Protein AF-A0A3C1KWK5-F1 (afdb_monomer)

Structure (mmCIF, N/CA/C/O backbone):
data_AF-A0A3C1KWK5-F1
#
_entry.id   AF-A0A3C1KWK5-F1
#
loop_
_atom_site.group_PDB
_atom_site.id
_atom_site.type_symbol
_atom_site.label_atom_id
_atom_site.label_alt_id
_atom_site.label_comp_id
_atom_site.label_asym_id
_atom_site.label_entity_id
_atom_site.label_seq_id
_atom_site.pdbx_PDB_ins_code
_atom_site.Cartn_x
_atom_site.Cartn_y
_atom_site.Cartn_z
_atom_site.occupancy
_atom_site.B_iso_or_equiv
_atom_site.auth_seq_id
_atom_site.auth_comp_id
_atom_site.auth_asym_id
_atom_site.auth_atom_id
_atom_site.pdbx_PDB_model_num
ATOM 1 N N . MET A 1 1 ? 13.573 -6.646 -19.465 1.00 57.28 1 MET A N 1
ATOM 2 C CA . MET A 1 1 ? 13.273 -6.480 -18.020 1.00 57.28 1 MET A CA 1
ATOM 3 C C . MET A 1 1 ? 13.891 -7.539 -17.096 1.00 57.28 1 MET A C 1
ATOM 5 O O . MET A 1 1 ? 14.341 -7.166 -16.025 1.00 57.28 1 MET A O 1
ATOM 9 N N . LEU A 1 2 ? 14.008 -8.823 -17.479 1.00 58.41 2 LEU A N 1
ATOM 10 C CA . LEU A 1 2 ? 14.491 -9.928 -16.609 1.00 58.41 2 LEU A CA 1
ATOM 11 C C . LEU A 1 2 ? 15.909 -9.792 -15.993 1.00 58.41 2 LEU A C 1
ATOM 13 O O . LEU A 1 2 ? 16.313 -10.629 -15.191 1.00 58.41 2 LEU A O 1
ATOM 17 N N . ARG A 1 3 ? 16.693 -8.782 -16.386 1.00 61.28 3 ARG A N 1
ATOM 18 C CA . ARG A 1 3 ? 18.054 -8.515 -15.880 1.00 61.28 3 ARG A CA 1
ATOM 19 C C . ARG A 1 3 ? 18.220 -7.099 -15.318 1.00 61.28 3 ARG A C 1
ATOM 21 O O . ARG A 1 3 ? 19.353 -6.644 -15.178 1.00 61.28 3 ARG A O 1
ATOM 28 N N . ALA A 1 4 ? 17.112 -6.401 -15.065 1.00 61.25 4 ALA A N 1
ATOM 29 C CA . ALA A 1 4 ? 17.145 -5.031 -14.575 1.00 61.25 4 ALA A CA 1
ATOM 30 C C . ALA A 1 4 ? 17.546 -4.961 -13.100 1.00 61.25 4 ALA A C 1
ATOM 32 O O . ALA A 1 4 ? 17.116 -5.797 -12.307 1.00 61.25 4 ALA A O 1
ATOM 33 N N . THR A 1 5 ? 18.373 -3.977 -12.753 1.00 66.50 5 THR A N 1
ATOM 34 C CA . THR A 1 5 ? 18.802 -3.678 -11.377 1.00 66.50 5 THR A CA 1
ATOM 35 C C . THR A 1 5 ? 18.067 -2.479 -10.789 1.00 66.50 5 THR A C 1
ATOM 37 O O . THR A 1 5 ? 17.833 -2.447 -9.590 1.00 66.50 5 THR A O 1
ATOM 40 N N . SER A 1 6 ? 17.655 -1.534 -11.627 1.00 77.44 6 SER A N 1
ATOM 41 C CA . SER A 1 6 ? 16.772 -0.423 -11.270 1.00 77.44 6 SER A CA 1
ATOM 42 C C . SER A 1 6 ? 15.984 -0.018 -12.511 1.00 77.44 6 SER A C 1
ATOM 44 O O . SER A 1 6 ? 16.454 -0.214 -13.644 1.00 77.44 6 SER A O 1
ATOM 46 N N . VAL A 1 7 ? 14.771 0.486 -12.301 1.00 87.12 7 VAL A N 1
ATOM 47 C CA . VAL A 1 7 ? 13.919 1.021 -13.360 1.00 87.12 7 VAL A CA 1
ATOM 48 C C . VAL A 1 7 ? 13.399 2.383 -12.961 1.00 87.12 7 VAL A C 1
ATOM 50 O O . VAL A 1 7 ? 12.894 2.568 -11.862 1.00 87.12 7 VAL A O 1
ATOM 53 N N . GLN A 1 8 ? 13.484 3.312 -13.898 1.00 90.44 8 GLN A N 1
ATOM 54 C CA . GLN A 1 8 ? 12.858 4.616 -13.823 1.00 90.44 8 GLN A CA 1
ATOM 55 C C . GLN A 1 8 ? 11.788 4.683 -14.903 1.00 90.44 8 GLN A C 1
ATOM 57 O O . GLN A 1 8 ? 12.012 4.245 -16.031 1.00 90.44 8 GLN A O 1
ATOM 62 N N . VAL A 1 9 ? 10.617 5.189 -14.545 1.00 90.88 9 VAL A N 1
ATOM 63 C CA . VAL A 1 9 ? 9.501 5.381 -15.463 1.00 90.88 9 VAL A CA 1
ATOM 64 C C . VAL A 1 9 ? 9.064 6.830 -15.363 1.00 90.88 9 VAL A C 1
ATOM 66 O O . VAL A 1 9 ? 8.645 7.279 -14.297 1.00 90.88 9 VAL A O 1
ATOM 69 N N . ARG A 1 10 ? 9.166 7.546 -16.477 1.00 91.12 10 ARG A N 1
ATOM 70 C CA . ARG A 1 10 ? 8.631 8.890 -16.657 1.00 91.12 10 ARG A CA 1
ATOM 71 C C . ARG A 1 10 ? 7.271 8.790 -17.331 1.00 91.12 10 ARG A C 1
ATOM 73 O O . ARG A 1 10 ? 7.109 8.021 -18.279 1.00 91.12 10 ARG A O 1
ATOM 80 N N . PHE A 1 11 ? 6.296 9.542 -16.843 1.00 89.06 11 PHE A N 1
ATOM 81 C CA . PHE A 1 11 ? 4.962 9.620 -17.436 1.00 89.06 11 PHE A CA 1
ATOM 82 C C . PHE A 1 11 ? 4.317 10.976 -17.144 1.00 89.06 11 PHE A C 1
ATOM 84 O O . PHE A 1 11 ? 4.726 11.703 -16.235 1.00 89.06 11 PHE A O 1
ATOM 91 N N . ASP A 1 12 ? 3.306 11.313 -17.935 1.00 83.19 12 ASP A N 1
ATOM 92 C CA . ASP A 1 12 ? 2.558 12.564 -17.834 1.00 83.19 12 ASP A CA 1
ATOM 93 C C . ASP A 1 12 ? 1.158 12.325 -17.238 1.00 83.19 12 ASP A C 1
ATOM 95 O O . ASP A 1 12 ? 0.536 11.298 -17.502 1.00 83.19 12 ASP A O 1
ATOM 99 N N . SER A 1 13 ? 0.702 13.277 -16.415 1.00 67.44 13 SER A N 1
ATOM 100 C CA . SER A 1 13 ? -0.695 13.526 -16.028 1.00 67.44 13 SER A CA 1
ATOM 101 C C . SER A 1 13 ? -1.596 12.288 -15.919 1.00 67.44 13 SER A C 1
ATOM 103 O O . SER A 1 13 ? -2.605 12.181 -16.623 1.00 67.44 13 SER A O 1
ATOM 105 N N . PRO A 1 14 ? -1.274 11.332 -15.033 1.00 74.81 14 PRO A N 1
ATOM 106 C CA . PRO A 1 14 ? -2.082 10.135 -14.904 1.00 74.81 14 PRO A CA 1
ATOM 107 C C . PRO A 1 14 ? -3.424 10.431 -14.250 1.00 74.81 14 PRO A C 1
ATOM 109 O O . PRO A 1 14 ? -3.514 11.230 -13.314 1.00 74.81 14 PRO A O 1
ATOM 112 N N . SER A 1 15 ? -4.463 9.711 -14.676 1.00 83.62 15 SER A N 1
ATOM 113 C CA . SER A 1 15 ? -5.692 9.666 -13.892 1.00 83.62 15 SER A CA 1
ATOM 114 C C . SER A 1 15 ? -5.393 9.078 -12.501 1.00 83.62 15 SER A C 1
ATOM 116 O O . SER A 1 15 ? -4.531 8.195 -12.375 1.00 83.62 15 SER A O 1
ATOM 118 N N . PRO A 1 16 ? -6.104 9.511 -11.442 1.00 83.81 16 PRO A N 1
ATOM 119 C CA . PRO A 1 16 ? -5.941 8.936 -10.106 1.00 83.81 16 PRO A CA 1
ATOM 120 C C . PRO A 1 16 ? -6.098 7.409 -10.090 1.00 83.81 16 PRO A C 1
ATOM 122 O O . PRO A 1 16 ? -5.394 6.715 -9.356 1.00 83.81 16 PRO A O 1
ATOM 125 N N . ASP A 1 17 ? -6.970 6.875 -10.947 1.00 85.69 17 ASP A N 1
ATOM 126 C CA . ASP A 1 17 ? -7.217 5.440 -11.064 1.00 85.69 17 ASP A CA 1
ATOM 127 C C . ASP A 1 17 ? -6.048 4.679 -11.693 1.00 85.69 17 ASP A C 1
ATOM 129 O O . ASP A 1 17 ? -5.680 3.611 -11.196 1.00 85.69 17 ASP A O 1
ATOM 133 N N . ALA A 1 18 ? -5.417 5.242 -12.728 1.00 88.88 18 ALA A N 1
ATOM 134 C CA . ALA A 1 18 ? -4.227 4.658 -13.338 1.00 88.88 18 ALA A CA 1
ATOM 135 C C . ALA A 1 18 ? -3.041 4.671 -12.360 1.00 88.88 18 ALA A C 1
ATOM 137 O O . ALA A 1 18 ? -2.396 3.638 -12.162 1.00 88.88 18 ALA A O 1
ATOM 138 N N . MET A 1 19 ? -2.816 5.794 -11.665 1.00 89.25 19 MET A N 1
ATOM 139 C CA . MET A 1 19 ? -1.782 5.892 -10.627 1.00 89.25 19 MET A CA 1
ATOM 140 C C . MET A 1 19 ? -2.018 4.862 -9.516 1.00 89.25 19 MET A C 1
ATOM 142 O O . MET A 1 19 ? -1.105 4.132 -9.127 1.00 89.25 19 MET A O 1
ATOM 146 N N . ARG A 1 20 ? -3.258 4.734 -9.033 1.00 88.69 20 ARG A N 1
ATOM 147 C CA . ARG A 1 20 ? -3.603 3.743 -8.010 1.00 88.69 20 ARG A CA 1
ATOM 148 C C . ARG A 1 20 ? -3.353 2.320 -8.492 1.00 88.69 20 ARG A C 1
ATOM 150 O O . ARG A 1 20 ? -2.782 1.526 -7.748 1.00 88.69 20 ARG A O 1
ATOM 157 N N . ALA A 1 21 ? -3.753 1.989 -9.718 1.00 89.12 21 ALA A N 1
ATOM 158 C CA . ALA A 1 21 ? -3.516 0.669 -10.296 1.00 89.12 21 ALA A CA 1
ATOM 159 C C . ALA A 1 21 ? -2.015 0.359 -10.408 1.00 89.12 21 ALA A C 1
ATOM 161 O O . ALA A 1 21 ? -1.594 -0.742 -10.049 1.00 89.12 21 ALA A O 1
ATOM 162 N N . LEU A 1 22 ? -1.201 1.335 -10.822 1.00 91.69 22 LEU A N 1
ATOM 163 C CA . LEU A 1 22 ? 0.255 1.220 -10.881 1.00 91.69 22 LEU A CA 1
ATOM 164 C C . LEU A 1 22 ? 0.865 0.969 -9.501 1.00 91.69 22 LEU A C 1
ATOM 166 O O . LEU A 1 22 ? 1.605 0.002 -9.320 1.00 91.69 22 LEU A O 1
ATOM 170 N N . LEU A 1 23 ? 0.518 1.781 -8.504 1.00 90.38 23 LEU A N 1
ATOM 171 C CA . LEU A 1 23 ? 1.077 1.637 -7.161 1.00 90.38 23 LEU A CA 1
ATOM 172 C C . LEU A 1 23 ? 0.597 0.361 -6.458 1.00 90.38 23 LEU A C 1
ATOM 174 O O . LEU A 1 23 ? 1.401 -0.309 -5.807 1.00 90.38 23 LEU A O 1
ATOM 178 N N . ARG A 1 24 ? -0.669 -0.042 -6.650 1.00 88.75 24 ARG A N 1
ATOM 179 C CA . ARG A 1 24 ? -1.178 -1.352 -6.205 1.00 88.75 24 ARG A CA 1
ATOM 180 C C . ARG A 1 24 ? -0.424 -2.495 -6.884 1.00 88.75 24 ARG A C 1
ATOM 182 O O . ARG A 1 24 ? -0.041 -3.446 -6.204 1.00 88.75 24 ARG A O 1
ATOM 189 N N . ALA A 1 25 ? -0.150 -2.400 -8.187 1.00 89.50 25 ALA A N 1
ATOM 190 C CA . ALA A 1 25 ? 0.644 -3.396 -8.900 1.00 89.50 25 ALA A CA 1
ATOM 191 C C . ALA A 1 25 ? 2.067 -3.489 -8.326 1.00 89.50 25 ALA A C 1
ATOM 193 O O . ALA A 1 25 ? 2.523 -4.588 -8.012 1.00 89.50 25 ALA A O 1
ATOM 194 N N . CYS A 1 26 ? 2.744 -2.360 -8.099 1.00 88.88 26 CYS A N 1
ATOM 195 C CA . CYS A 1 26 ? 4.072 -2.342 -7.483 1.00 88.88 26 CYS A CA 1
ATOM 196 C C . CYS A 1 26 ? 4.068 -2.958 -6.073 1.00 88.88 26 CYS A C 1
ATOM 198 O O . CYS A 1 26 ? 4.904 -3.811 -5.762 1.00 88.88 26 CYS A O 1
ATOM 200 N N . LYS A 1 27 ? 3.086 -2.579 -5.244 1.00 86.19 27 LYS A N 1
ATOM 201 C CA . LYS A 1 27 ? 2.850 -3.123 -3.898 1.00 86.19 27 LYS A CA 1
ATOM 202 C C . LYS A 1 27 ? 2.635 -4.635 -3.914 1.00 86.19 27 LYS A C 1
ATOM 204 O O . LYS A 1 27 ? 3.343 -5.362 -3.221 1.00 86.19 27 LYS A O 1
ATOM 209 N N . PHE A 1 28 ? 1.711 -5.127 -4.735 1.00 85.00 28 PHE A N 1
ATOM 210 C CA . PHE A 1 28 ? 1.387 -6.553 -4.823 1.00 85.00 28 PHE A CA 1
ATOM 211 C C . PHE A 1 28 ? 2.590 -7.397 -5.256 1.00 85.00 28 PHE A C 1
ATOM 213 O O . PHE A 1 28 ? 2.776 -8.533 -4.819 1.00 85.00 28 PHE A O 1
ATOM 220 N N . ARG A 1 29 ? 3.444 -6.816 -6.100 1.00 84.19 29 ARG A N 1
ATOM 221 C CA . ARG A 1 29 ? 4.677 -7.428 -6.602 1.00 84.19 29 ARG A CA 1
ATOM 222 C C . ARG A 1 29 ? 5.873 -7.242 -5.661 1.00 84.19 29 ARG A C 1
ATOM 224 O O . ARG A 1 29 ? 6.954 -7.748 -5.960 1.00 84.19 29 ARG A O 1
ATOM 231 N N . ARG A 1 30 ? 5.669 -6.604 -4.499 1.00 80.31 30 ARG A N 1
ATOM 232 C CA . ARG A 1 30 ? 6.658 -6.421 -3.418 1.00 80.31 30 ARG A CA 1
ATOM 233 C C . ARG A 1 30 ? 7.890 -5.643 -3.887 1.00 80.31 30 ARG A C 1
ATOM 235 O O . ARG A 1 30 ? 9.012 -5.919 -3.459 1.00 80.31 30 ARG A O 1
ATOM 242 N N . LEU A 1 31 ? 7.679 -4.708 -4.805 1.00 82.31 31 LEU A N 1
ATOM 243 C CA . LEU A 1 31 ? 8.728 -3.838 -5.317 1.00 82.31 31 LEU A CA 1
ATOM 244 C C . LEU A 1 31 ? 8.913 -2.664 -4.352 1.00 82.31 31 LEU A C 1
ATOM 246 O O . LEU A 1 31 ? 7.942 -2.204 -3.750 1.00 82.31 31 LEU A O 1
ATOM 250 N N . LEU A 1 32 ? 10.148 -2.188 -4.190 1.00 80.94 32 LEU A N 1
ATOM 251 C CA . LEU A 1 32 ? 10.377 -0.898 -3.547 1.00 80.94 32 LEU A CA 1
ATOM 252 C C . LEU A 1 32 ? 10.195 0.168 -4.612 1.00 80.94 32 LEU A C 1
ATOM 254 O O . LEU A 1 32 ? 10.650 0.000 -5.740 1.00 80.94 32 LEU A O 1
ATOM 258 N N . TRP A 1 33 ? 9.500 1.240 -4.274 1.00 86.44 33 TRP A N 1
ATOM 259 C CA . TRP A 1 33 ? 9.232 2.282 -5.242 1.00 86.44 33 TRP A CA 1
ATOM 260 C C . TRP A 1 33 ? 9.089 3.640 -4.580 1.00 86.44 33 TRP A C 1
ATOM 262 O O . TRP A 1 33 ? 8.694 3.744 -3.417 1.00 86.44 33 TRP A O 1
ATOM 272 N N . THR A 1 34 ? 9.402 4.673 -5.347 1.00 86.69 34 THR A N 1
ATOM 273 C CA . THR A 1 34 ? 9.148 6.070 -5.010 1.00 86.69 34 THR A CA 1
ATOM 274 C C . THR A 1 34 ? 8.499 6.744 -6.205 1.00 86.69 34 THR A C 1
ATOM 276 O O . THR A 1 34 ? 8.831 6.445 -7.350 1.00 86.69 34 THR A O 1
ATOM 279 N N . VAL A 1 35 ? 7.549 7.635 -5.940 1.00 89.19 35 VAL A N 1
ATOM 280 C CA . VAL A 1 35 ? 6.931 8.478 -6.964 1.00 89.19 35 VAL A CA 1
ATOM 281 C C . VAL A 1 35 ? 7.071 9.918 -6.528 1.00 89.19 35 VAL A C 1
ATOM 283 O O . VAL A 1 35 ? 6.743 10.256 -5.392 1.00 89.19 35 VAL A O 1
ATOM 286 N N . GLN A 1 36 ? 7.558 10.751 -7.433 1.00 86.62 36 GLN A N 1
ATOM 287 C CA . GLN A 1 36 ? 7.754 12.172 -7.197 1.00 86.62 36 GLN A CA 1
ATOM 288 C C . GLN A 1 36 ? 7.324 12.975 -8.416 1.00 86.62 36 GLN A C 1
ATOM 290 O O . GLN A 1 36 ? 7.425 12.502 -9.553 1.00 86.62 36 GLN A O 1
ATOM 295 N N . ARG A 1 37 ? 6.856 14.198 -8.162 1.00 84.88 37 ARG A N 1
ATOM 296 C CA . ARG A 1 37 ? 6.688 15.191 -9.218 1.00 84.88 37 ARG A CA 1
ATOM 297 C C . ARG A 1 37 ? 8.059 15.697 -9.635 1.00 84.88 37 ARG A C 1
ATOM 299 O O . ARG A 1 37 ? 8.889 15.997 -8.781 1.00 84.88 37 ARG A O 1
ATOM 306 N N . VAL A 1 38 ? 8.277 15.798 -10.935 1.00 83.62 38 VAL A N 1
ATOM 307 C CA . VAL A 1 38 ? 9.491 16.368 -11.522 1.00 83.62 38 VAL A CA 1
ATOM 308 C C . VAL A 1 38 ? 9.103 17.531 -12.425 1.00 83.62 38 VAL A C 1
ATOM 310 O O . VAL A 1 38 ? 8.014 17.545 -13.002 1.00 83.62 38 VAL A O 1
ATOM 313 N N . GLN A 1 39 ? 9.965 18.544 -12.505 1.00 72.75 39 GLN A N 1
ATOM 314 C CA . GLN A 1 39 ? 9.814 19.574 -13.527 1.00 72.75 39 GLN A CA 1
ATOM 315 C C . GLN A 1 39 ? 10.116 18.931 -14.879 1.00 72.75 39 GLN A C 1
ATOM 317 O O . GLN A 1 39 ? 11.098 18.200 -14.995 1.00 72.75 39 GLN A O 1
ATOM 322 N N . ALA A 1 40 ? 9.250 19.168 -15.865 1.00 64.25 40 ALA A N 1
ATOM 323 C CA . ALA A 1 40 ? 9.505 18.716 -17.224 1.00 64.25 40 ALA A CA 1
ATOM 324 C C . ALA A 1 40 ? 10.748 19.455 -17.730 1.00 64.25 40 ALA A C 1
ATOM 326 O O . ALA A 1 40 ? 10.746 20.688 -17.779 1.00 64.25 40 ALA A O 1
ATOM 327 N N . ASP A 1 41 ? 11.808 18.714 -18.043 1.00 61.84 41 ASP A N 1
ATOM 328 C CA . ASP A 1 41 ? 13.003 19.298 -18.642 1.00 61.84 41 ASP A CA 1
ATOM 329 C C . ASP A 1 41 ? 12.732 19.590 -20.124 1.00 61.84 41 ASP A C 1
ATOM 331 O O . ASP A 1 41 ? 11.938 18.890 -20.760 1.00 61.84 41 ASP A O 1
ATOM 335 N N . SER A 1 42 ? 13.379 20.602 -20.707 1.00 52.31 42 SER A N 1
ATOM 336 C CA . SER A 1 42 ? 13.127 20.973 -22.113 1.00 52.31 42 SER A CA 1
ATOM 337 C C . SER A 1 42 ? 13.511 19.876 -23.118 1.00 52.31 42 SER A C 1
ATOM 339 O O . SER A 1 42 ? 13.011 19.889 -24.241 1.00 52.31 42 SER A O 1
ATOM 341 N N . ASP A 1 43 ? 14.358 18.928 -22.702 1.00 56.12 43 ASP A N 1
ATOM 342 C CA . ASP A 1 43 ? 14.806 17.763 -23.479 1.00 56.12 43 ASP A CA 1
ATOM 343 C C . ASP A 1 43 ? 13.990 16.477 -23.209 1.00 56.12 43 ASP A C 1
ATOM 345 O O . ASP A 1 43 ? 14.222 15.455 -23.860 1.00 56.12 43 ASP A O 1
ATOM 349 N N . ASP A 1 44 ? 13.026 16.485 -22.277 1.00 57.03 44 ASP A N 1
ATOM 350 C CA . ASP A 1 44 ? 12.204 15.301 -21.996 1.00 57.03 44 ASP A CA 1
ATOM 351 C C . ASP A 1 44 ? 11.167 15.099 -23.119 1.00 57.03 44 ASP A C 1
ATOM 353 O O . ASP A 1 44 ? 10.159 15.805 -23.200 1.00 57.03 44 ASP A O 1
ATOM 357 N N . ALA A 1 45 ? 11.359 14.068 -23.951 1.00 54.59 45 ALA A N 1
ATOM 358 C CA . ALA A 1 45 ? 10.521 13.752 -25.120 1.00 54.59 45 ALA A CA 1
ATOM 359 C C . ALA A 1 45 ? 9.016 13.570 -24.812 1.00 54.59 45 ALA A C 1
ATOM 361 O O . ALA A 1 45 ? 8.171 13.635 -25.710 1.00 54.59 45 ALA A O 1
ATOM 362 N N . VAL A 1 46 ? 8.669 13.336 -23.542 1.00 58.72 46 VAL A N 1
ATOM 363 C CA . VAL A 1 46 ? 7.298 13.080 -23.074 1.00 58.72 46 VAL A CA 1
ATOM 364 C C . VAL A 1 46 ? 6.687 14.276 -22.324 1.00 58.72 46 VAL A C 1
ATOM 366 O O . VAL A 1 46 ? 5.492 14.245 -22.052 1.00 58.72 46 VAL A O 1
ATOM 369 N N . GLY A 1 47 ? 7.453 15.330 -21.999 1.00 61.19 47 GLY A N 1
ATOM 370 C CA . GLY A 1 47 ? 6.976 16.423 -21.133 1.00 61.19 47 GLY A CA 1
ATOM 371 C C . GLY A 1 47 ? 6.576 15.929 -19.735 1.00 61.19 47 GLY A C 1
ATOM 372 O O . GLY A 1 47 ? 5.567 16.350 -19.178 1.00 61.19 47 GLY A O 1
ATOM 373 N N . ALA A 1 48 ? 7.311 14.950 -19.201 1.00 62.09 48 ALA A N 1
ATOM 374 C CA . ALA A 1 48 ? 6.883 14.183 -18.039 1.00 62.09 48 ALA A CA 1
ATOM 375 C C . ALA A 1 48 ? 6.904 15.008 -16.743 1.00 62.09 48 ALA A C 1
ATOM 377 O O . ALA A 1 48 ? 7.921 15.585 -16.369 1.00 62.09 48 ALA A O 1
ATOM 378 N N . HIS A 1 49 ? 5.791 14.976 -16.008 1.00 80.88 49 HIS A N 1
ATOM 379 C CA . HIS A 1 49 ? 5.654 15.624 -14.698 1.00 80.88 49 HIS A CA 1
ATOM 380 C C . HIS A 1 49 ? 5.861 14.672 -13.519 1.00 80.88 49 HIS A C 1
ATOM 382 O O . HIS A 1 49 ? 5.863 15.102 -12.365 1.00 80.88 49 HIS A O 1
ATOM 388 N N . TRP A 1 50 ? 6.016 13.376 -13.788 1.00 87.88 50 TRP A N 1
ATOM 389 C CA . TRP A 1 50 ? 6.135 12.346 -12.766 1.00 87.88 50 TRP A CA 1
ATOM 390 C C . TRP A 1 50 ? 7.277 11.384 -13.062 1.00 87.88 50 TRP A C 1
ATOM 392 O O . TRP A 1 50 ? 7.461 10.939 -14.196 1.00 87.88 50 TRP A O 1
ATOM 402 N N . LEU A 1 51 ? 7.999 11.021 -12.004 1.00 89.88 51 LEU A N 1
ATOM 403 C CA . LEU A 1 51 ? 9.047 10.010 -12.015 1.00 89.88 51 LEU A CA 1
ATOM 404 C C . LEU A 1 51 ? 8.718 8.927 -10.986 1.00 89.88 51 LEU A C 1
ATOM 406 O O . LEU A 1 51 ? 8.697 9.187 -9.782 1.00 89.88 51 LEU A O 1
ATOM 410 N N . LEU A 1 52 ? 8.491 7.708 -11.472 1.00 91.06 52 LEU A N 1
ATOM 411 C CA . LEU A 1 52 ? 8.448 6.491 -10.669 1.00 91.06 52 LEU A CA 1
ATOM 412 C C . LEU A 1 52 ? 9.813 5.811 -10.727 1.00 91.06 52 LEU A C 1
ATOM 414 O O . LEU A 1 52 ? 10.243 5.364 -11.789 1.00 91.06 52 LEU A O 1
ATOM 418 N N . THR A 1 53 ? 10.452 5.653 -9.578 1.00 89.69 53 THR A N 1
ATOM 419 C CA . THR A 1 53 ? 11.620 4.784 -9.434 1.00 89.69 53 THR A CA 1
ATOM 420 C C . THR A 1 53 ? 11.166 3.474 -8.817 1.00 89.69 53 THR A C 1
ATOM 422 O O . THR A 1 53 ? 10.484 3.475 -7.797 1.00 89.69 53 THR A O 1
ATOM 425 N N . ILE A 1 54 ? 11.528 2.355 -9.439 1.00 86.06 54 ILE A N 1
ATOM 426 C CA . ILE A 1 54 ? 11.306 1.005 -8.931 1.00 86.06 54 ILE A CA 1
ATOM 427 C C . ILE A 1 54 ? 12.667 0.368 -8.673 1.00 86.06 54 ILE A C 1
ATOM 429 O O . ILE A 1 54 ? 13.437 0.097 -9.603 1.00 86.06 54 ILE A O 1
ATOM 433 N N . ASP A 1 55 ? 12.907 0.060 -7.407 1.00 75.88 55 ASP A N 1
ATOM 434 C CA . ASP A 1 55 ? 14.098 -0.620 -6.936 1.00 75.88 55 ASP A CA 1
ATOM 435 C C . ASP A 1 55 ? 13.760 -1.998 -6.355 1.00 75.88 55 ASP A C 1
ATOM 437 O O . ASP A 1 55 ? 12.671 -2.280 -5.839 1.00 75.88 55 ASP A O 1
ATOM 441 N N . GLY A 1 56 ? 14.734 -2.900 -6.432 1.00 61.91 56 GLY A N 1
ATOM 442 C CA . GLY A 1 56 ? 14.688 -4.167 -5.716 1.00 61.91 56 GLY A CA 1
ATOM 443 C C . GLY A 1 56 ? 15.353 -4.020 -4.350 1.00 61.91 56 GLY A C 1
ATOM 444 O O . GLY A 1 56 ? 16.371 -3.338 -4.249 1.00 61.91 56 GLY A O 1
ATOM 445 N N . PRO A 1 57 ? 14.875 -4.697 -3.290 1.00 56.47 57 PRO A N 1
ATOM 446 C CA . PRO A 1 57 ? 15.692 -4.859 -2.095 1.00 56.47 57 PRO A CA 1
ATOM 447 C C . PRO A 1 57 ? 17.031 -5.502 -2.484 1.00 56.47 57 PRO A C 1
ATOM 449 O O . PRO A 1 57 ? 17.079 -6.390 -3.341 1.00 56.47 57 PRO A O 1
ATOM 452 N N . MET A 1 58 ? 18.119 -5.078 -1.834 1.00 49.19 58 MET A N 1
ATOM 453 C CA . MET A 1 58 ? 19.501 -5.505 -2.125 1.00 49.19 58 MET A CA 1
ATOM 454 C C . MET A 1 58 ? 19.684 -7.034 -2.224 1.00 49.19 58 MET A C 1
ATOM 456 O O . MET A 1 58 ? 20.579 -7.520 -2.918 1.00 49.19 58 MET A O 1
ATOM 460 N N . SER A 1 59 ? 18.826 -7.811 -1.559 1.00 44.78 59 SER A N 1
ATOM 461 C CA . SER A 1 59 ? 18.770 -9.275 -1.627 1.00 44.78 59 SER A CA 1
ATOM 462 C C . SER A 1 59 ? 18.121 -9.823 -2.911 1.00 44.78 59 SER A C 1
ATOM 464 O O . SER A 1 59 ? 18.607 -10.818 -3.450 1.00 44.78 59 SER A O 1
ATOM 466 N N . LEU A 1 60 ? 17.079 -9.177 -3.453 1.00 50.38 60 LEU A N 1
ATOM 467 C CA . LEU A 1 60 ? 16.416 -9.566 -4.710 1.00 50.38 60 LEU A CA 1
ATOM 468 C C . LEU A 1 60 ? 17.223 -9.167 -5.951 1.00 50.38 60 LEU A C 1
ATOM 470 O O . LEU A 1 60 ? 17.156 -9.864 -6.965 1.00 50.38 60 LEU A O 1
ATOM 474 N N . LEU A 1 61 ? 18.055 -8.125 -5.854 1.00 50.81 61 LEU A N 1
ATOM 475 C CA . LEU A 1 61 ? 18.990 -7.726 -6.915 1.00 50.81 61 LEU A CA 1
ATOM 476 C C . LEU A 1 61 ? 20.051 -8.802 -7.216 1.00 50.81 61 LEU A C 1
ATOM 478 O O . LEU A 1 61 ? 20.601 -8.846 -8.318 1.00 50.81 61 LEU A O 1
ATOM 482 N N . ARG A 1 62 ? 20.305 -9.722 -6.271 1.00 47.56 62 ARG A N 1
ATOM 483 C CA . ARG A 1 62 ? 21.188 -10.885 -6.475 1.00 47.56 62 ARG A CA 1
ATOM 484 C C . ARG A 1 62 ? 20.511 -12.026 -7.247 1.00 47.56 62 ARG A C 1
ATOM 486 O O . ARG A 1 62 ? 21.214 -12.801 -7.889 1.00 47.56 62 ARG A O 1
ATOM 493 N N . SER A 1 63 ? 19.172 -12.102 -7.264 1.00 52.22 63 SER A N 1
ATOM 494 C CA . SER A 1 63 ? 18.394 -13.048 -8.085 1.00 52.22 63 SER A CA 1
ATOM 495 C C . SER A 1 63 ? 17.648 -12.313 -9.210 1.00 52.22 63 SER A C 1
ATOM 497 O O . SER A 1 63 ? 16.417 -12.214 -9.210 1.00 52.22 63 SER A O 1
ATOM 499 N N . SER A 1 64 ? 18.401 -11.778 -10.177 1.00 58.53 64 SER A N 1
ATOM 500 C CA . SER A 1 64 ? 17.904 -10.864 -11.222 1.00 58.53 64 SER A CA 1
ATOM 501 C C . SER A 1 64 ? 16.636 -11.341 -11.950 1.00 58.53 64 SER A C 1
ATOM 503 O O . SER A 1 64 ? 15.795 -10.523 -12.311 1.00 58.53 64 SER A O 1
ATOM 505 N N . THR A 1 65 ? 16.444 -12.655 -12.110 1.00 65.19 65 THR A N 1
ATOM 506 C CA . THR A 1 65 ? 15.305 -13.225 -12.847 1.00 65.19 65 THR A CA 1
ATOM 507 C C . THR A 1 65 ? 13.965 -13.066 -12.123 1.00 65.19 65 THR A C 1
ATOM 509 O O . THR A 1 65 ? 12.968 -12.749 -12.766 1.00 65.19 65 THR A O 1
ATOM 512 N N . ARG A 1 66 ? 13.912 -13.253 -10.792 1.00 68.56 66 ARG A N 1
ATOM 513 C CA . ARG A 1 66 ? 12.653 -13.115 -10.028 1.00 68.56 66 ARG A CA 1
ATOM 514 C C . ARG A 1 66 ? 12.214 -11.658 -9.961 1.00 68.56 66 ARG A C 1
ATOM 516 O O . ARG A 1 66 ? 11.049 -11.372 -10.213 1.00 68.56 66 ARG A O 1
ATOM 523 N N . TYR A 1 67 ? 13.151 -10.755 -9.679 1.00 72.56 67 TYR A N 1
ATOM 524 C CA . TYR A 1 67 ? 12.893 -9.315 -9.668 1.00 72.56 67 TYR A CA 1
ATOM 525 C C . TYR A 1 67 ? 12.438 -8.821 -11.043 1.00 72.56 67 TYR A C 1
ATOM 527 O O . TYR A 1 67 ? 11.385 -8.203 -11.170 1.00 72.56 67 TYR A O 1
ATOM 535 N N . GLY A 1 68 ? 13.176 -9.178 -12.095 1.00 74.56 68 GLY A N 1
ATOM 536 C CA . GLY A 1 68 ? 12.831 -8.759 -13.444 1.00 74.56 68 GLY A CA 1
ATOM 537 C C . GLY A 1 68 ? 11.506 -9.340 -13.957 1.00 74.56 68 GLY A C 1
ATOM 538 O O . GLY A 1 68 ? 10.877 -8.713 -14.806 1.00 74.56 68 GLY A O 1
ATOM 539 N N . LEU A 1 69 ? 11.053 -10.491 -13.437 1.00 81.19 69 LEU A N 1
ATOM 540 C CA . LEU A 1 69 ? 9.708 -11.017 -13.696 1.00 81.19 69 LEU A CA 1
ATOM 541 C C . LEU A 1 69 ? 8.632 -10.187 -12.983 1.00 81.19 69 LEU A C 1
ATOM 543 O O . LEU A 1 69 ? 7.654 -9.805 -13.617 1.00 81.19 69 LEU A O 1
ATOM 547 N N . GLN A 1 70 ? 8.813 -9.879 -11.693 1.00 83.31 70 GLN A N 1
ATOM 548 C CA . GLN A 1 70 ? 7.871 -9.036 -10.943 1.00 83.31 70 GLN A CA 1
ATOM 549 C C . GLN A 1 70 ? 7.706 -7.660 -11.597 1.00 83.31 70 GLN A C 1
ATOM 551 O O . GLN A 1 70 ? 6.587 -7.194 -11.777 1.00 83.31 70 GLN A O 1
ATOM 556 N N . LEU A 1 71 ? 8.815 -7.065 -12.035 1.00 81.62 71 LEU A N 1
ATOM 557 C CA . LEU A 1 71 ? 8.839 -5.825 -12.800 1.00 81.62 71 LEU A CA 1
ATOM 558 C C . LEU A 1 71 ? 8.102 -5.947 -14.147 1.00 81.62 71 LEU A C 1
ATOM 560 O O . LEU A 1 71 ? 7.315 -5.073 -14.495 1.00 81.62 71 LEU A O 1
ATOM 564 N N . ALA A 1 72 ? 8.317 -7.031 -14.902 1.00 84.12 72 ALA A N 1
ATOM 565 C CA . ALA A 1 72 ? 7.617 -7.247 -16.172 1.00 84.12 72 ALA A CA 1
ATOM 566 C C . ALA A 1 72 ? 6.092 -7.323 -15.992 1.00 84.12 72 ALA A C 1
ATOM 568 O O . ALA A 1 72 ? 5.347 -6.841 -16.841 1.00 84.12 72 ALA A O 1
ATOM 569 N N . LEU A 1 73 ? 5.627 -7.864 -14.863 1.00 87.75 73 LEU A N 1
ATOM 570 C CA . LEU A 1 73 ? 4.204 -7.924 -14.520 1.00 87.75 73 LEU A CA 1
ATOM 571 C C . LEU A 1 73 ? 3.599 -6.559 -14.142 1.00 87.75 73 LEU A C 1
ATOM 573 O O . LEU A 1 73 ? 2.377 -6.458 -14.074 1.00 87.75 73 LEU A O 1
ATOM 577 N N . VAL A 1 74 ? 4.414 -5.523 -13.912 1.00 89.69 74 VAL A N 1
ATOM 578 C CA . VAL A 1 74 ? 3.953 -4.137 -13.692 1.00 89.69 74 VAL A CA 1
ATOM 579 C C . VAL A 1 74 ? 3.783 -3.377 -15.011 1.00 89.69 74 VAL A C 1
ATOM 581 O O . VAL A 1 74 ? 3.024 -2.412 -15.070 1.00 89.69 74 VAL A O 1
ATOM 584 N N . LEU A 1 75 ? 4.411 -3.835 -16.101 1.00 88.75 75 LEU A N 1
ATOM 585 C CA . LEU A 1 75 ? 4.373 -3.159 -17.400 1.00 88.75 75 LEU A CA 1
ATOM 586 C C . LEU A 1 75 ? 2.952 -2.845 -17.915 1.00 88.75 75 LEU A C 1
ATOM 588 O O . LEU A 1 75 ? 2.768 -1.744 -18.427 1.00 88.75 75 LEU A O 1
ATOM 592 N N . PRO A 1 76 ? 1.930 -3.714 -17.763 1.00 89.62 76 PRO A N 1
ATOM 593 C CA . PRO A 1 76 ? 0.563 -3.356 -18.148 1.00 89.62 76 PRO A CA 1
ATOM 594 C C . PRO A 1 76 ? 0.026 -2.127 -17.401 1.00 89.62 76 PRO A C 1
ATOM 596 O O . PRO A 1 76 ? -0.592 -1.265 -18.016 1.00 89.62 76 PRO A O 1
ATOM 599 N N . ALA A 1 77 ? 0.314 -1.999 -16.102 1.00 91.44 77 ALA A N 1
ATOM 600 C CA . ALA A 1 77 ? -0.105 -0.841 -15.316 1.00 91.44 77 ALA A CA 1
ATOM 601 C C . ALA A 1 77 ? 0.677 0.429 -15.694 1.00 91.44 77 ALA A C 1
ATOM 603 O O . ALA A 1 77 ? 0.107 1.511 -15.694 1.00 91.44 77 ALA A O 1
ATOM 604 N N . ILE A 1 78 ? 1.949 0.298 -16.092 1.00 90.75 78 ILE A N 1
ATOM 605 C CA . ILE A 1 78 ? 2.729 1.414 -16.658 1.00 90.75 78 ILE A CA 1
ATOM 606 C C . ILE A 1 78 ? 2.109 1.887 -17.977 1.00 90.75 78 ILE A C 1
ATOM 608 O O . ILE A 1 78 ? 1.937 3.082 -18.183 1.00 90.75 78 ILE A O 1
ATOM 612 N N . ARG A 1 79 ? 1.712 0.960 -18.859 1.00 89.75 79 ARG A N 1
ATOM 613 C CA . ARG A 1 79 ? 1.040 1.302 -20.123 1.00 89.75 79 ARG A CA 1
ATOM 614 C C . ARG A 1 79 ? -0.299 2.012 -19.887 1.00 89.75 79 ARG A C 1
ATOM 616 O O . ARG A 1 79 ? -0.644 2.906 -20.651 1.00 89.75 79 ARG A O 1
ATOM 623 N N . ALA A 1 80 ? -1.023 1.677 -18.821 1.00 89.00 80 ALA A N 1
ATOM 624 C CA . ALA A 1 80 ? -2.276 2.349 -18.469 1.00 89.00 80 ALA A CA 1
ATOM 625 C C . ALA A 1 80 ? -2.110 3.848 -18.136 1.00 89.00 80 ALA A C 1
ATOM 627 O O . ALA A 1 80 ? -3.095 4.579 -18.144 1.00 89.00 80 ALA A O 1
ATOM 628 N N . MET A 1 81 ? -0.879 4.323 -17.904 1.00 86.31 81 MET A N 1
ATOM 629 C CA . MET A 1 81 ? -0.564 5.739 -17.665 1.00 86.31 81 MET A CA 1
ATOM 630 C C . MET A 1 81 ? -0.577 6.589 -18.947 1.00 86.31 81 MET A C 1
ATOM 632 O O . MET A 1 81 ? -0.356 7.793 -18.891 1.00 86.31 81 MET A O 1
ATOM 636 N N . GLY A 1 82 ? -0.819 5.984 -20.114 1.00 87.19 82 GLY A N 1
ATOM 637 C CA . GLY A 1 82 ? -0.801 6.681 -21.395 1.00 87.19 82 GLY A CA 1
ATOM 638 C C . GLY A 1 82 ? 0.606 6.727 -21.984 1.00 87.19 82 GLY A C 1
ATOM 639 O O . GLY A 1 82 ? 1.159 5.681 -22.331 1.00 87.19 82 GLY A O 1
ATOM 640 N N . ARG A 1 83 ? 1.168 7.927 -22.171 1.00 89.06 83 ARG A N 1
ATOM 641 C CA . ARG A 1 83 ? 2.545 8.080 -22.668 1.00 89.06 83 ARG A CA 1
ATOM 642 C C . ARG A 1 83 ? 3.536 7.861 -21.531 1.00 89.06 83 ARG A C 1
ATOM 644 O O . ARG A 1 83 ? 3.407 8.466 -20.470 1.00 89.06 83 ARG A O 1
ATOM 651 N N . PHE A 1 84 ? 4.527 7.013 -21.773 1.00 90.62 84 PHE A N 1
ATOM 652 C CA . PHE A 1 84 ? 5.578 6.726 -20.811 1.00 90.62 84 PHE A CA 1
ATOM 653 C C . PHE A 1 84 ? 6.929 6.548 -21.500 1.00 90.62 84 PHE A C 1
ATOM 655 O O . PHE A 1 84 ? 7.015 6.084 -22.639 1.00 90.62 84 PHE A O 1
ATOM 662 N N . GLU A 1 85 ? 7.981 6.842 -20.751 1.00 91.38 85 GLU A N 1
ATOM 663 C CA . GLU A 1 85 ? 9.351 6.452 -21.046 1.00 91.38 85 GLU A CA 1
ATOM 664 C C . GLU A 1 85 ? 9.857 5.600 -19.885 1.00 91.38 85 GLU A C 1
ATOM 666 O O . GLU A 1 85 ? 9.761 5.977 -18.718 1.00 91.38 85 GLU A O 1
ATOM 671 N N . LEU A 1 86 ? 10.378 4.422 -20.197 1.00 90.38 86 LEU A N 1
ATOM 672 C CA . LEU A 1 86 ? 10.933 3.496 -19.229 1.00 90.38 86 LEU A CA 1
ATOM 673 C C . LEU A 1 86 ? 12.424 3.334 -19.476 1.00 90.38 86 LEU A C 1
ATOM 675 O O . LEU A 1 86 ? 12.838 2.782 -20.494 1.00 90.38 86 LEU A O 1
ATOM 679 N N . GLN A 1 87 ? 13.225 3.714 -18.488 1.00 89.62 87 GLN A N 1
ATOM 680 C CA . GLN A 1 87 ? 14.660 3.497 -18.468 1.00 89.62 87 GLN A CA 1
ATOM 681 C C . GLN A 1 87 ? 15.005 2.370 -17.491 1.00 89.62 87 GLN A C 1
ATOM 683 O O . GLN A 1 87 ? 14.742 2.454 -16.294 1.00 89.62 87 GLN A O 1
ATOM 688 N N . ALA A 1 88 ? 15.651 1.317 -17.982 1.00 85.38 88 ALA A N 1
ATOM 689 C CA . ALA A 1 88 ? 16.146 0.212 -17.171 1.00 85.38 88 ALA A CA 1
ATOM 690 C C . ALA A 1 88 ? 17.676 0.151 -17.200 1.00 85.38 88 ALA A C 1
ATOM 692 O O . ALA A 1 88 ? 18.293 0.183 -18.267 1.00 85.38 88 ALA A O 1
ATOM 693 N N . GLN A 1 89 ? 18.290 -0.018 -16.030 1.00 80.88 89 GLN A N 1
ATOM 694 C CA . GLN A 1 89 ? 19.701 -0.389 -15.928 1.00 80.88 89 GLN A CA 1
ATOM 695 C C . GLN A 1 89 ? 19.821 -1.912 -15.920 1.00 80.88 89 GLN A C 1
ATOM 697 O O . GLN A 1 89 ? 19.178 -2.584 -15.115 1.00 80.88 89 GLN A O 1
ATOM 702 N N . LEU A 1 90 ? 20.612 -2.471 -16.834 1.00 78.62 90 LEU A N 1
ATOM 703 C CA . LEU A 1 90 ? 20.779 -3.910 -17.030 1.00 78.62 90 LEU A CA 1
ATOM 704 C C . LEU A 1 90 ? 22.243 -4.308 -16.845 1.00 78.62 90 LEU A C 1
ATOM 706 O O . LEU A 1 90 ? 23.142 -3.576 -17.244 1.00 78.62 90 LEU A O 1
ATOM 710 N N . ARG A 1 91 ? 22.493 -5.526 -16.355 1.00 75.81 91 ARG A N 1
ATOM 711 C CA . ARG A 1 91 ? 23.819 -6.163 -16.450 1.00 75.81 91 ARG A CA 1
ATOM 712 C C . ARG A 1 91 ? 23.839 -7.166 -17.598 1.00 75.81 91 ARG A C 1
ATOM 714 O O . ARG A 1 91 ? 23.135 -8.180 -17.555 1.00 75.81 91 ARG A O 1
ATOM 721 N N . TRP A 1 92 ? 24.634 -6.887 -18.630 1.00 75.31 92 TRP A N 1
ATOM 722 C CA . TRP A 1 92 ? 24.652 -7.635 -19.888 1.00 75.31 92 TRP A CA 1
ATOM 723 C C . TRP A 1 92 ? 25.988 -8.335 -20.165 1.00 75.31 92 TRP A C 1
ATOM 725 O O . TRP A 1 92 ? 27.066 -7.876 -19.788 1.00 75.31 92 TRP A O 1
ATOM 735 N N . GLY A 1 93 ? 25.906 -9.469 -20.864 1.00 75.31 93 GLY A N 1
ATOM 736 C CA . GLY A 1 93 ? 27.062 -10.269 -21.263 1.00 75.31 93 GLY A CA 1
ATOM 737 C C . GLY A 1 93 ? 27.754 -11.012 -20.115 1.00 75.31 93 GLY A C 1
ATOM 738 O O . GLY A 1 93 ? 27.401 -10.902 -18.940 1.00 75.31 93 GLY A O 1
ATOM 739 N N . ARG A 1 94 ? 28.777 -11.793 -20.479 1.00 73.81 94 ARG A N 1
ATOM 740 C CA . ARG A 1 94 ? 29.546 -12.645 -19.557 1.00 73.81 94 ARG A CA 1
ATOM 741 C C . ARG A 1 94 ? 30.332 -11.830 -18.516 1.00 73.81 94 ARG A C 1
ATOM 743 O O . ARG A 1 94 ? 30.521 -12.290 -17.398 1.00 73.81 94 ARG A O 1
ATOM 750 N N . GLN A 1 95 ? 30.706 -10.599 -18.872 1.00 77.31 95 GLN A N 1
ATOM 751 C CA . GLN A 1 95 ? 31.398 -9.631 -18.011 1.00 77.31 95 GLN A CA 1
ATOM 752 C C . GLN A 1 95 ? 30.449 -8.741 -17.183 1.00 77.31 95 GLN A C 1
ATOM 754 O O . GLN A 1 95 ? 30.920 -7.879 -16.454 1.00 77.31 95 GLN A O 1
ATOM 759 N N . ARG A 1 96 ? 29.121 -8.932 -17.280 1.00 72.06 96 ARG A N 1
ATOM 760 C CA . ARG A 1 96 ? 28.100 -8.165 -16.534 1.00 72.06 96 ARG A CA 1
ATOM 761 C C . ARG A 1 96 ? 28.221 -6.639 -16.686 1.00 72.06 96 ARG A C 1
ATOM 763 O O . ARG A 1 96 ? 27.983 -5.918 -15.721 1.00 72.06 96 ARG A O 1
ATOM 770 N N . LYS A 1 97 ? 28.558 -6.158 -17.886 1.00 78.19 97 LYS A N 1
ATOM 771 C CA . LYS A 1 97 ? 28.655 -4.719 -18.175 1.00 78.19 97 LYS A CA 1
ATOM 772 C C . LYS A 1 97 ? 27.307 -4.042 -17.948 1.00 78.19 97 LYS A C 1
ATOM 774 O O . LYS A 1 97 ? 26.272 -4.612 -18.300 1.00 78.19 97 LYS A O 1
ATOM 779 N N . GLU A 1 98 ? 27.330 -2.849 -17.371 1.00 77.44 98 GLU A N 1
ATOM 780 C CA . GLU A 1 98 ? 26.122 -2.055 -17.168 1.00 77.44 98 GLU A CA 1
ATOM 781 C C . GLU A 1 98 ? 25.692 -1.423 -18.491 1.00 77.44 98 GLU A C 1
ATOM 783 O O . GLU A 1 98 ? 26.486 -0.803 -19.195 1.00 77.44 98 GLU A O 1
ATOM 788 N N . VAL A 1 99 ? 24.436 -1.654 -18.860 1.00 82.88 99 VAL A N 1
ATOM 789 C CA . VAL A 1 99 ? 23.822 -1.172 -20.096 1.00 82.88 99 VAL A CA 1
ATOM 790 C C . VAL A 1 99 ? 22.533 -0.460 -19.730 1.00 82.88 99 VAL A C 1
ATOM 792 O O . VAL A 1 99 ? 21.718 -0.985 -18.968 1.00 82.88 99 VAL A O 1
ATOM 795 N N . ARG A 1 100 ? 22.340 0.728 -20.296 1.00 85.56 100 ARG A N 1
ATOM 796 C CA . ARG A 1 100 ? 21.076 1.454 -20.228 1.00 85.56 100 ARG A CA 1
ATOM 797 C C . ARG A 1 100 ? 20.176 0.992 -21.367 1.00 85.56 100 ARG A C 1
ATOM 799 O O . ARG A 1 100 ? 20.613 0.934 -22.513 1.00 85.56 100 ARG A O 1
ATOM 806 N N . TRP A 1 101 ? 18.932 0.668 -21.048 1.00 85.75 101 TRP A N 1
ATOM 807 C CA . TRP A 1 101 ? 17.900 0.359 -22.029 1.00 85.75 101 TRP A CA 1
ATOM 808 C C . TRP A 1 101 ? 16.725 1.308 -21.843 1.00 85.75 101 TRP A C 1
ATOM 810 O O . TRP A 1 101 ? 16.296 1.517 -20.710 1.00 85.75 101 TRP A O 1
ATOM 820 N N . VAL A 1 102 ? 16.226 1.864 -22.943 1.00 89.19 102 VAL A N 1
ATOM 821 C CA . VAL A 1 102 ? 15.110 2.812 -22.956 1.00 89.19 102 VAL A CA 1
ATOM 822 C C . VAL A 1 102 ? 13.983 2.225 -23.797 1.00 89.19 102 VAL A C 1
ATOM 824 O O . VAL A 1 102 ? 14.230 1.637 -24.852 1.00 89.19 102 VAL A O 1
ATOM 827 N N . LEU A 1 103 ? 12.758 2.355 -23.301 1.00 88.44 103 LEU A N 1
ATOM 828 C CA . LEU A 1 103 ? 11.530 2.023 -24.004 1.00 88.44 103 LEU A CA 1
ATOM 829 C C . LEU A 1 103 ? 10.555 3.178 -23.872 1.00 88.44 103 LEU A C 1
ATOM 831 O O . LEU A 1 103 ? 10.064 3.452 -22.781 1.00 88.44 103 LEU A O 1
ATOM 835 N N . GLU A 1 104 ? 10.209 3.769 -25.001 1.00 89.69 104 GLU A N 1
ATOM 836 C CA . GLU A 1 104 ? 9.110 4.715 -25.103 1.00 89.69 104 GLU A CA 1
ATOM 837 C C . GLU A 1 104 ? 7.854 3.993 -25.577 1.00 89.69 104 GLU A C 1
ATOM 839 O O . GLU A 1 104 ? 7.904 3.067 -26.394 1.00 89.69 104 GLU A O 1
ATOM 844 N N . GLY A 1 105 ? 6.705 4.401 -25.052 1.00 86.44 105 GLY A N 1
ATOM 845 C CA . GLY A 1 105 ? 5.442 3.811 -25.445 1.00 86.44 105 GLY A CA 1
ATOM 846 C C . GLY A 1 105 ? 4.253 4.714 -25.179 1.00 86.44 105 GLY A C 1
ATOM 847 O O . GLY A 1 105 ? 4.257 5.575 -24.303 1.00 86.44 105 GLY A O 1
ATOM 848 N N . LYS A 1 106 ? 3.192 4.467 -25.943 1.00 86.31 106 LYS A N 1
ATOM 849 C CA . LYS A 1 106 ? 1.856 4.996 -25.687 1.00 86.31 106 LYS A CA 1
ATOM 850 C C . LYS A 1 106 ? 0.938 3.808 -25.443 1.00 86.31 106 LYS A C 1
ATOM 852 O O . LYS A 1 106 ? 0.733 2.989 -26.339 1.00 86.31 106 LYS A O 1
ATOM 857 N N . GLY A 1 107 ? 0.455 3.661 -24.217 1.00 82.56 107 GLY A N 1
ATOM 858 C CA . GLY A 1 107 ? -0.541 2.648 -23.907 1.00 82.56 107 GLY A CA 1
ATOM 859 C C . GLY A 1 107 ? -1.944 3.043 -24.355 1.00 82.56 107 GLY A C 1
ATOM 860 O O . GLY A 1 107 ? -2.178 4.125 -24.890 1.00 82.56 107 GLY A O 1
ATOM 861 N N . ASP A 1 108 ? -2.870 2.120 -24.137 1.00 80.88 108 ASP A N 1
ATOM 862 C CA . ASP A 1 108 ? -4.292 2.223 -24.477 1.00 80.88 108 ASP A CA 1
ATOM 863 C C . ASP A 1 108 ? -5.128 2.838 -23.339 1.00 80.88 108 ASP A C 1
ATOM 865 O O . ASP A 1 108 ? -6.353 2.862 -23.422 1.00 80.88 108 ASP A O 1
ATOM 869 N N . SER A 1 109 ? -4.471 3.307 -22.270 1.00 80.44 109 SER A N 1
ATOM 870 C CA . SER A 1 109 ? -5.095 3.807 -21.037 1.00 80.44 109 SER A CA 1
ATOM 871 C C . SER A 1 109 ? -6.070 2.813 -20.384 1.00 80.44 109 SER A C 1
ATOM 873 O O . SER A 1 109 ? -6.903 3.202 -19.566 1.00 80.44 109 SER A O 1
ATOM 875 N N . THR A 1 110 ? -5.969 1.520 -20.714 1.00 85.88 110 THR A N 1
ATOM 876 C CA . THR A 1 110 ? -6.824 0.480 -20.138 1.00 85.88 110 THR A CA 1
ATOM 877 C C . THR A 1 110 ? -6.310 0.120 -18.752 1.00 85.88 110 THR A C 1
ATOM 879 O O . THR A 1 110 ? -5.253 -0.492 -18.596 1.00 85.88 110 THR A O 1
ATOM 882 N N . ILE A 1 111 ? -7.067 0.505 -17.726 1.00 84.00 111 ILE A N 1
ATOM 883 C CA . ILE A 1 111 ? -6.698 0.282 -16.328 1.00 84.00 111 ILE A CA 1
ATOM 884 C C . ILE A 1 111 ? -6.935 -1.194 -15.969 1.00 84.00 111 ILE A C 1
ATOM 886 O O . ILE A 1 111 ? -8.065 -1.676 -16.083 1.00 84.00 111 ILE A O 1
ATOM 890 N N . PRO A 1 112 ? -5.908 -1.932 -15.505 1.00 82.19 112 PRO A N 1
ATOM 891 C CA . PRO A 1 112 ? -6.087 -3.309 -15.068 1.00 82.19 112 PRO A CA 1
ATOM 892 C C . PRO A 1 112 ? -7.063 -3.402 -13.890 1.00 82.19 112 PRO A C 1
ATOM 894 O O . PRO A 1 112 ? -6.931 -2.676 -12.903 1.00 82.19 112 PRO A O 1
ATOM 897 N N . THR A 1 113 ? -8.012 -4.338 -13.953 1.00 81.38 113 THR A N 1
ATOM 898 C CA . THR A 1 113 ? -8.918 -4.601 -12.830 1.00 81.38 113 THR A CA 1
ATOM 899 C C . THR A 1 113 ? -8.139 -5.144 -11.633 1.00 81.38 113 THR A C 1
ATOM 901 O O . THR A 1 113 ? -7.449 -6.161 -11.731 1.00 81.38 113 THR A O 1
ATOM 904 N N . TRP A 1 114 ? -8.281 -4.489 -10.482 1.00 81.44 114 TRP A N 1
ATOM 905 C CA . TRP A 1 114 ? -7.706 -4.951 -9.224 1.00 81.44 114 TRP A CA 1
ATOM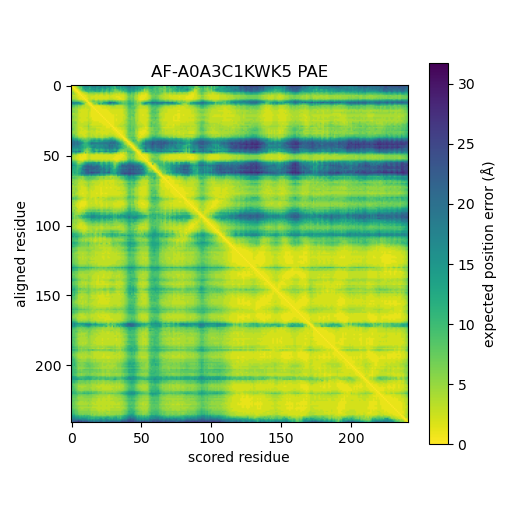 906 C C . TRP A 1 114 ? -8.621 -5.976 -8.550 1.00 81.44 114 TRP A C 1
ATOM 908 O O . TRP A 1 114 ? -9.827 -5.761 -8.439 1.00 81.44 114 TRP A O 1
ATOM 918 N N . ARG A 1 115 ? -8.036 -7.071 -8.061 1.00 85.62 115 ARG A N 1
ATOM 919 C CA . ARG A 1 115 ? -8.700 -8.008 -7.151 1.00 85.62 115 ARG A CA 1
ATOM 920 C C . ARG A 1 115 ? -7.942 -8.024 -5.838 1.00 85.62 115 ARG A C 1
ATOM 922 O O . ARG A 1 115 ? -6.712 -8.059 -5.845 1.00 85.62 115 ARG A O 1
ATOM 929 N N . ASN A 1 116 ? -8.681 -8.012 -4.734 1.00 87.44 116 ASN A N 1
ATOM 930 C CA . ASN A 1 116 ? -8.074 -8.132 -3.418 1.00 87.44 116 ASN A CA 1
ATOM 931 C C . ASN A 1 116 ? -7.353 -9.482 -3.294 1.00 87.44 116 ASN A C 1
ATOM 933 O O . ASN A 1 116 ? -7.883 -10.495 -3.757 1.00 87.44 116 ASN A O 1
ATOM 937 N N . PRO A 1 117 ? -6.174 -9.510 -2.657 1.00 88.62 117 PRO A N 1
ATOM 938 C CA . PRO A 1 117 ? -5.590 -10.745 -2.151 1.00 88.62 117 PRO A CA 1
ATOM 939 C C . PRO A 1 117 ? -6.562 -11.489 -1.217 1.00 88.62 117 PRO A C 1
ATOM 941 O O . PRO A 1 117 ? -7.362 -10.854 -0.529 1.00 88.62 117 PRO A O 1
ATOM 944 N N . ASP A 1 118 ? -6.480 -12.821 -1.164 1.00 90.44 118 ASP A N 1
ATOM 945 C CA . ASP A 1 118 ? -7.423 -13.659 -0.402 1.00 90.44 118 ASP A CA 1
ATOM 946 C C . ASP A 1 118 ? -7.453 -13.334 1.100 1.00 90.44 118 ASP A C 1
ATOM 948 O O . ASP A 1 118 ? -8.505 -13.400 1.734 1.00 90.44 118 ASP A O 1
ATOM 952 N N . ASP A 1 119 ? -6.307 -12.975 1.683 1.00 90.94 119 ASP A N 1
ATOM 953 C CA . ASP A 1 119 ? -6.191 -12.560 3.085 1.00 90.94 119 ASP A CA 1
ATOM 954 C C . ASP A 1 119 ? -6.880 -11.214 3.343 1.00 90.94 119 ASP A C 1
ATOM 956 O O . ASP A 1 119 ? -7.577 -11.057 4.346 1.00 90.94 119 ASP A O 1
ATOM 960 N N . VAL A 1 120 ? -6.747 -10.267 2.412 1.00 94.19 120 VAL A N 1
ATOM 961 C CA . VAL A 1 120 ? -7.448 -8.978 2.446 1.00 94.19 120 VAL A CA 1
ATOM 962 C C . VAL A 1 120 ? -8.954 -9.176 2.279 1.00 94.19 120 VAL A C 1
ATOM 964 O O . VAL A 1 120 ? -9.726 -8.588 3.033 1.00 94.19 120 VAL A O 1
ATOM 967 N N . GLN A 1 121 ? -9.385 -10.013 1.330 1.00 95.94 121 GLN A N 1
ATOM 968 C CA . GLN A 1 121 ? -10.807 -10.274 1.108 1.00 95.94 121 GLN A CA 1
ATOM 969 C C . GLN A 1 121 ? -11.447 -10.962 2.316 1.00 95.94 121 GLN A C 1
ATOM 971 O O . GLN A 1 121 ? -12.483 -10.512 2.794 1.00 95.94 121 GLN A O 1
ATOM 976 N N . ARG A 1 122 ? -10.785 -11.980 2.876 1.00 96.06 122 ARG A N 1
ATOM 977 C CA . ARG A 1 122 ? -11.241 -12.637 4.104 1.00 96.06 122 ARG A CA 1
ATOM 978 C C . ARG A 1 122 ? -11.391 -11.647 5.256 1.00 96.06 122 ARG A C 1
ATOM 980 O O . ARG A 1 122 ? -12.385 -11.692 5.966 1.00 96.06 122 ARG A O 1
ATOM 987 N N . LEU A 1 123 ? -10.438 -10.729 5.424 1.00 97.44 123 LEU A N 1
ATOM 988 C CA . LEU A 1 123 ? -10.512 -9.717 6.476 1.00 97.44 123 LEU A CA 1
ATOM 989 C C . LEU A 1 123 ? -11.708 -8.767 6.296 1.00 97.44 123 LEU A C 1
ATOM 991 O O . LEU A 1 123 ? -12.318 -8.378 7.290 1.00 97.44 123 LEU A O 1
ATOM 995 N N . ILE A 1 124 ? -12.058 -8.400 5.056 1.00 98.00 124 ILE A N 1
ATOM 996 C CA . ILE A 1 124 ? -13.279 -7.627 4.768 1.00 98.00 124 ILE A CA 1
ATOM 997 C C . ILE A 1 124 ? -14.510 -8.392 5.256 1.00 98.00 124 ILE A C 1
ATOM 999 O O . ILE A 1 124 ? -15.343 -7.823 5.967 1.00 98.00 124 ILE A O 1
ATOM 1003 N N . ASP A 1 125 ? -14.615 -9.664 4.874 1.00 98.00 125 ASP A N 1
ATOM 1004 C CA . ASP A 1 125 ? -15.765 -10.509 5.192 1.00 98.00 125 ASP A CA 1
ATOM 1005 C C . ASP A 1 125 ? -15.885 -10.704 6.714 1.00 98.00 125 ASP A C 1
ATOM 1007 O O . ASP A 1 125 ? -16.947 -10.456 7.288 1.00 98.00 125 ASP A O 1
ATOM 1011 N N . ASP A 1 126 ? -14.771 -11.019 7.383 1.00 97.88 126 ASP A N 1
ATOM 1012 C CA . ASP A 1 126 ? -14.695 -11.197 8.836 1.00 97.88 126 ASP A CA 1
ATOM 1013 C C . ASP A 1 126 ? -15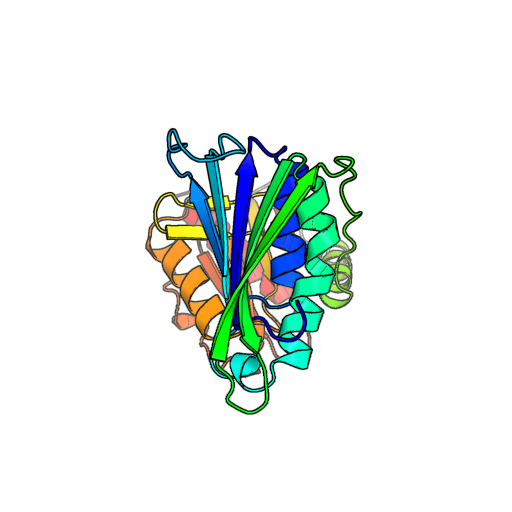.076 -9.913 9.594 1.00 97.88 126 ASP A C 1
ATOM 1015 O O . ASP A 1 126 ? -15.832 -9.970 10.564 1.00 97.88 126 ASP A O 1
ATOM 1019 N N . ILE A 1 127 ? -14.587 -8.739 9.170 1.00 98.31 127 ILE A N 1
ATOM 1020 C CA . ILE A 1 127 ? -14.948 -7.456 9.800 1.00 98.31 127 ILE A CA 1
ATOM 1021 C C . ILE A 1 127 ? -16.444 -7.184 9.646 1.00 98.31 127 ILE A C 1
ATOM 1023 O O . ILE A 1 127 ? -17.107 -6.800 10.611 1.00 98.31 127 ILE A O 1
ATOM 1027 N N . ASN A 1 128 ? -16.988 -7.376 8.444 1.00 97.69 128 ASN A N 1
ATOM 1028 C CA . ASN A 1 128 ? -18.386 -7.065 8.172 1.00 97.69 128 ASN A CA 1
ATOM 1029 C C . ASN A 1 128 ? -19.351 -8.022 8.892 1.00 97.69 128 ASN A C 1
ATOM 1031 O O . ASN A 1 128 ? -20.432 -7.581 9.290 1.00 97.69 128 ASN A O 1
ATOM 1035 N N . ALA A 1 129 ? -18.939 -9.274 9.124 1.00 97.62 129 ALA A N 1
ATOM 1036 C CA . ALA A 1 129 ? -19.696 -10.283 9.864 1.00 97.62 129 ALA A CA 1
ATOM 1037 C C . ALA A 1 129 ? -19.749 -10.046 11.386 1.00 97.62 129 ALA A C 1
ATOM 1039 O O . ALA A 1 129 ? -20.628 -10.585 12.052 1.00 97.62 129 ALA A O 1
ATOM 1040 N N . LEU A 1 130 ? -18.836 -9.252 11.960 1.00 96.50 130 LEU A N 1
ATOM 1041 C CA . LEU A 1 130 ? -18.824 -8.975 13.404 1.00 96.50 130 LEU A CA 1
ATOM 1042 C C . LEU A 1 130 ? -19.949 -8.036 13.866 1.00 96.50 130 LEU A C 1
ATOM 1044 O O . LEU A 1 130 ? -20.215 -7.971 15.062 1.00 96.50 130 LEU A O 1
ATOM 1048 N N . GLU A 1 131 ? -20.560 -7.278 12.951 1.00 90.62 131 GLU A N 1
ATO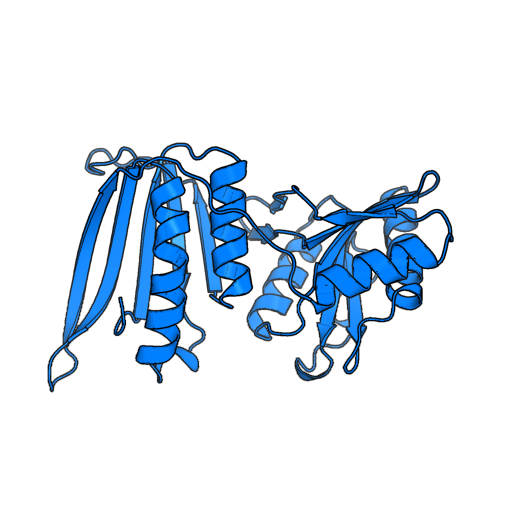M 1049 C CA . GLU A 1 131 ? -21.666 -6.344 13.228 1.00 90.62 131 GLU A CA 1
ATOM 1050 C C . GLU A 1 131 ? -21.402 -5.302 14.339 1.00 90.62 131 GLU A C 1
ATOM 1052 O O . GLU A 1 131 ? -22.323 -4.691 14.872 1.00 90.62 131 GLU A O 1
ATOM 1057 N N . LEU A 1 132 ? -20.134 -4.992 14.627 1.00 94.19 132 LEU A N 1
ATOM 1058 C CA . LEU A 1 132 ? -19.712 -3.993 15.626 1.00 94.19 132 LEU A CA 1
ATOM 1059 C C . LEU A 1 132 ? -19.775 -2.543 15.101 1.00 94.19 132 LEU A C 1
ATOM 1061 O O . LEU A 1 132 ? -18.932 -1.718 15.436 1.00 94.19 132 LEU A O 1
ATOM 1065 N N . GLY A 1 133 ? -20.706 -2.236 14.195 1.00 94.94 133 GLY A N 1
ATOM 1066 C CA .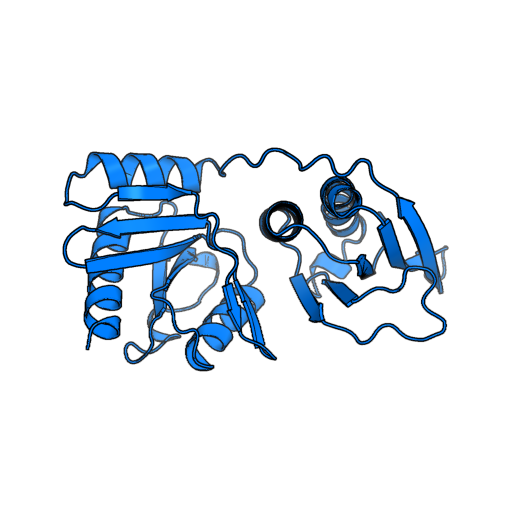 GLY A 1 133 ? -20.855 -0.914 13.562 1.00 94.94 133 GLY A CA 1
ATOM 1067 C C . GLY A 1 133 ? -19.798 -0.549 12.506 1.00 94.94 133 GLY A C 1
ATOM 1068 O O . GLY A 1 133 ? -20.043 0.329 11.679 1.00 94.94 133 GLY A O 1
ATOM 1069 N N . TRP A 1 134 ? -18.645 -1.223 12.486 1.00 97.69 134 TRP A N 1
ATOM 1070 C CA . TRP A 1 134 ? -17.602 -1.021 11.480 1.00 97.69 134 TRP A CA 1
ATOM 1071 C C . TRP A 1 134 ? -17.966 -1.678 10.145 1.00 97.69 134 TRP A C 1
ATOM 1073 O O . TRP A 1 134 ? -18.485 -2.797 10.091 1.00 97.69 134 TRP A O 1
ATOM 1083 N N . ARG A 1 135 ? -17.657 -0.987 9.044 1.00 98.12 135 ARG A N 1
ATOM 1084 C CA . ARG A 1 135 ? -17.792 -1.501 7.677 1.00 98.12 135 ARG A CA 1
ATOM 1085 C C . ARG A 1 135 ? -16.474 -1.396 6.927 1.00 98.12 135 ARG A C 1
ATOM 1087 O O . ARG A 1 135 ? -15.968 -0.293 6.721 1.00 98.12 135 ARG A O 1
ATOM 1094 N N . ALA A 1 136 ? -15.953 -2.545 6.503 1.00 98.12 136 ALA A N 1
ATOM 1095 C CA . ALA A 1 136 ? -14.738 -2.655 5.706 1.00 98.12 136 ALA A CA 1
ATOM 1096 C C . ALA A 1 136 ? -15.067 -2.732 4.213 1.00 98.12 136 ALA A C 1
ATOM 1098 O O . ALA A 1 136 ? -15.969 -3.464 3.797 1.00 98.12 136 ALA A O 1
ATOM 1099 N N . ARG A 1 137 ? -14.313 -1.985 3.404 1.00 97.38 137 ARG A N 1
ATOM 1100 C CA . ARG A 1 137 ? -14.344 -2.021 1.933 1.00 97.38 137 A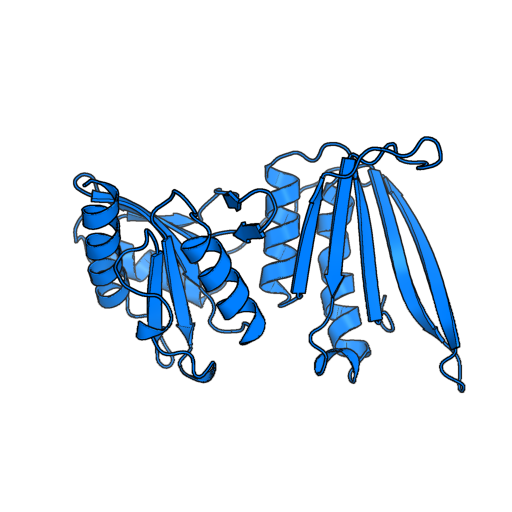RG A CA 1
ATOM 1101 C C . ARG A 1 137 ? -12.936 -1.821 1.390 1.00 97.38 137 ARG A C 1
ATOM 1103 O O . ARG A 1 137 ? -12.106 -1.247 2.090 1.00 97.38 137 ARG A O 1
ATOM 1110 N N . SER A 1 138 ? -12.676 -2.213 0.144 1.00 95.12 138 SER A N 1
ATOM 1111 C CA . SER A 1 138 ? -11.442 -1.809 -0.544 1.00 95.12 138 SER A CA 1
ATOM 1112 C C . SER A 1 138 ? -11.302 -0.284 -0.542 1.00 95.12 138 SER A C 1
ATOM 1114 O O . SER A 1 138 ? -12.277 0.428 -0.771 1.00 95.12 138 SER A O 1
ATOM 1116 N N . ALA A 1 139 ? -10.106 0.221 -0.248 1.00 94.06 139 ALA A N 1
ATOM 1117 C CA . ALA A 1 139 ? -9.833 1.653 -0.234 1.00 94.06 139 ALA A CA 1
ATOM 1118 C C . ALA A 1 139 ? -9.389 2.143 -1.606 1.00 94.06 139 ALA A C 1
ATOM 1120 O O . ALA A 1 139 ? -8.375 1.682 -2.117 1.00 94.06 139 ALA A O 1
ATOM 1121 N N . ASP A 1 140 ? -10.053 3.166 -2.135 1.00 90.56 140 ASP A N 1
ATOM 1122 C CA . ASP A 1 140 ? -9.602 3.894 -3.329 1.00 90.56 140 ASP A CA 1
ATOM 1123 C C . ASP A 1 140 ? -8.765 5.136 -2.989 1.00 90.56 140 ASP A C 1
ATOM 1125 O O . ASP A 1 140 ? -8.468 5.973 -3.844 1.00 90.56 140 ASP A O 1
ATOM 1129 N N . ALA A 1 141 ? -8.329 5.247 -1.736 1.00 92.19 141 ALA A N 1
ATOM 1130 C CA . ALA A 1 141 ? -7.457 6.321 -1.302 1.00 92.19 141 ALA A CA 1
ATOM 1131 C C . ALA A 1 141 ? -6.049 6.182 -1.887 1.00 92.19 141 ALA A C 1
ATOM 1133 O O . ALA A 1 141 ? -5.490 5.088 -2.003 1.00 92.19 141 ALA A O 1
ATOM 1134 N N . LEU A 1 142 ? -5.479 7.332 -2.223 1.00 91.00 142 LEU A N 1
ATOM 1135 C CA . LEU A 1 142 ? -4.093 7.483 -2.611 1.00 91.00 142 LEU A CA 1
ATOM 1136 C C . LEU A 1 142 ? -3.500 8.570 -1.714 1.00 91.00 142 LEU A C 1
ATOM 1138 O O . LEU A 1 142 ? -3.785 9.749 -1.899 1.00 91.00 142 LEU A O 1
ATOM 1142 N N . LEU A 1 143 ? -2.765 8.150 -0.686 1.00 91.81 143 LEU A N 1
ATOM 1143 C CA . LEU A 1 143 ? -2.287 9.037 0.366 1.00 91.81 143 LEU A CA 1
ATOM 1144 C C . LEU A 1 143 ? -0.870 9.494 0.025 1.00 91.81 143 LEU A C 1
ATOM 1146 O O . LEU A 1 143 ? 0.042 8.670 -0.044 1.00 91.81 143 LEU A O 1
ATOM 1150 N N . GLU A 1 144 ? -0.693 10.793 -0.186 1.00 89.75 144 GLU A N 1
ATOM 1151 C CA . GLU A 1 144 ? 0.603 11.425 -0.433 1.00 89.75 144 GLU A CA 1
ATOM 1152 C C . GLU A 1 144 ? 0.985 12.287 0.768 1.00 89.75 144 GLU A C 1
ATOM 1154 O O . GLU A 1 144 ? 0.184 13.099 1.230 1.00 89.75 144 GLU A O 1
ATOM 1159 N N . LEU A 1 145 ? 2.224 12.144 1.235 1.00 90.19 145 LEU A N 1
ATOM 1160 C CA . LEU A 1 145 ? 2.870 13.129 2.090 1.00 90.19 145 LEU A CA 1
ATOM 1161 C C . LEU A 1 145 ? 4.034 13.748 1.299 1.00 90.19 145 LEU A C 1
ATOM 1163 O O . LEU A 1 145 ? 5.043 13.062 1.079 1.00 90.19 145 LEU A O 1
ATOM 1167 N N . PRO A 1 146 ? 3.902 15.005 0.829 1.00 84.62 146 PRO A N 1
ATOM 1168 C CA . PRO A 1 146 ? 4.907 15.648 -0.011 1.00 84.62 146 PRO A CA 1
ATOM 1169 C C . PRO A 1 146 ? 6.306 15.596 0.608 1.00 84.62 146 PRO A C 1
ATOM 1171 O O . PRO A 1 146 ? 6.490 15.904 1.782 1.00 84.62 146 PRO A O 1
ATOM 1174 N N . GLY A 1 147 ? 7.294 15.189 -0.188 1.00 83.62 147 GLY A N 1
ATOM 1175 C CA . GLY A 1 147 ? 8.688 15.054 0.249 1.00 83.62 147 GLY A CA 1
ATOM 1176 C C . GLY A 1 147 ? 9.011 13.775 1.033 1.00 83.62 147 GLY A C 1
ATOM 1177 O O . GLY A 1 147 ? 10.188 13.458 1.171 1.00 83.62 147 GLY A O 1
ATOM 1178 N N . VAL A 1 148 ? 8.007 13.013 1.481 1.00 87.38 148 VAL A N 1
ATOM 1179 C CA . VAL A 1 148 ? 8.206 11.777 2.261 1.00 87.38 148 VAL A CA 1
ATOM 1180 C C . VAL A 1 148 ? 7.815 10.544 1.449 1.00 87.38 148 VAL A C 1
ATOM 1182 O O . VAL A 1 148 ? 8.593 9.600 1.322 1.00 87.38 148 VAL A O 1
ATOM 1185 N N . GLY A 1 149 ? 6.630 10.549 0.834 1.00 87.31 149 GLY A N 1
ATOM 1186 C CA . GLY A 1 149 ? 6.222 9.488 -0.084 1.00 87.31 149 GLY A CA 1
ATOM 1187 C C . GLY A 1 149 ? 4.731 9.179 -0.078 1.00 87.31 149 GLY A C 1
ATOM 1188 O O . GLY A 1 149 ? 3.899 9.978 0.339 1.00 87.31 149 GLY A O 1
ATOM 1189 N N . TRP A 1 150 ? 4.405 7.980 -0.561 1.00 89.62 150 TRP A N 1
ATOM 1190 C CA . TRP A 1 150 ? 3.032 7.551 -0.812 1.00 89.62 150 TRP A CA 1
ATOM 1191 C C . TRP A 1 150 ? 2.659 6.306 -0.013 1.00 89.62 150 TRP A C 1
ATOM 1193 O O . TRP A 1 150 ? 3.461 5.376 0.140 1.00 89.62 150 TRP A O 1
ATOM 1203 N N . CYS A 1 151 ? 1.397 6.242 0.397 1.00 90.88 151 CYS A N 1
ATOM 1204 C CA . CYS A 1 151 ? 0.737 5.073 0.955 1.00 90.88 151 CYS A CA 1
ATOM 1205 C C . CYS A 1 151 ? -0.520 4.748 0.134 1.00 90.88 151 CYS A C 1
ATOM 1207 O O . CYS A 1 151 ? -1.281 5.632 -0.261 1.00 90.88 151 CYS A O 1
ATOM 1209 N N . VAL A 1 152 ? -0.727 3.457 -0.132 1.00 91.94 152 VAL A N 1
ATOM 1210 C CA . VAL A 1 152 ? -1.899 2.951 -0.859 1.00 91.94 152 VAL A CA 1
ATOM 1211 C C . VAL A 1 152 ? -2.587 1.919 0.028 1.00 91.94 152 VAL A C 1
ATOM 1213 O O . VAL A 1 152 ? -2.223 0.736 -0.022 1.00 91.94 152 VAL A O 1
ATOM 1216 N N . PRO A 1 153 ? -3.529 2.359 0.882 1.00 94.50 153 PRO A N 1
ATOM 1217 C CA . PRO A 1 153 ? -4.260 1.467 1.768 1.00 94.50 153 PRO A CA 1
ATOM 1218 C C . PRO A 1 153 ? -4.990 0.371 0.995 1.00 94.50 153 PRO A C 1
ATOM 1220 O O . PRO A 1 153 ? -5.414 0.569 -0.144 1.00 94.50 153 PRO A O 1
ATOM 1223 N N . ASP A 1 154 ? -5.142 -0.792 1.624 1.00 94.56 154 ASP A N 1
ATOM 1224 C CA . ASP A 1 154 ? -5.939 -1.879 1.058 1.00 94.56 154 ASP A CA 1
ATOM 1225 C C . ASP A 1 154 ? -7.414 -1.674 1.385 1.00 94.56 154 ASP A C 1
ATOM 1227 O O . ASP A 1 154 ? -8.257 -1.828 0.502 1.00 94.56 154 ASP A O 1
ATOM 1231 N N . LEU A 1 155 ? -7.720 -1.289 2.631 1.00 97.38 155 LEU A N 1
ATOM 1232 C CA . LEU A 1 155 ? -9.084 -1.149 3.131 1.00 97.38 155 LEU A CA 1
ATOM 1233 C C . LEU A 1 155 ? -9.376 0.247 3.686 1.00 97.38 155 LEU A C 1
ATOM 1235 O O . LEU A 1 155 ? -8.505 0.922 4.236 1.00 97.38 155 LEU A O 1
ATOM 1239 N N . SER A 1 156 ? -10.642 0.643 3.574 1.00 97.81 156 SER A N 1
ATOM 1240 C CA . SER A 1 156 ? -11.254 1.721 4.345 1.00 97.81 156 SER A CA 1
ATOM 1241 C C . SER A 1 156 ? -12.225 1.103 5.349 1.00 97.81 156 SER A C 1
ATOM 1243 O O . SER A 1 156 ? -13.098 0.309 4.986 1.00 97.81 156 SER A O 1
ATOM 1245 N N . LEU A 1 157 ? -12.039 1.438 6.620 1.00 98.38 157 LEU A N 1
ATOM 1246 C CA . LEU A 1 157 ? -12.893 1.039 7.729 1.00 98.38 157 LEU A CA 1
ATOM 1247 C C . LEU A 1 157 ? -13.724 2.256 8.114 1.00 98.38 157 LEU A C 1
ATOM 1249 O O . LEU A 1 157 ? -13.166 3.284 8.482 1.00 98.38 157 LEU A O 1
ATOM 1253 N N . ASN A 1 158 ? -15.044 2.165 8.004 1.00 97.81 158 ASN A N 1
ATOM 1254 C CA . ASN A 1 158 ? -15.936 3.278 8.318 1.00 97.81 158 ASN A CA 1
ATOM 1255 C C . ASN A 1 158 ? -16.833 2.900 9.494 1.00 97.81 158 ASN A C 1
ATOM 1257 O O . ASN A 1 158 ? -17.447 1.831 9.478 1.00 97.81 158 ASN A O 1
ATOM 1261 N N . HIS A 1 159 ? -16.932 3.785 10.481 1.00 97.44 159 HIS A N 1
ATOM 1262 C CA . HIS A 1 159 ? -17.825 3.649 11.624 1.00 97.44 159 HIS A CA 1
ATOM 1263 C C . HIS A 1 159 ? -18.639 4.935 11.817 1.00 97.44 159 HIS A C 1
ATOM 1265 O O . HIS A 1 159 ? -18.046 6.013 11.861 1.00 97.44 159 HIS A O 1
ATOM 1271 N N . PRO A 1 160 ? -19.969 4.867 12.019 1.00 95.19 160 PRO A N 1
ATOM 1272 C CA . PRO A 1 160 ? -20.805 6.064 12.154 1.00 95.19 160 PRO A CA 1
ATOM 1273 C C . PRO A 1 160 ? -20.376 7.021 13.274 1.00 95.19 160 PRO A C 1
ATOM 1275 O O . PRO A 1 160 ? -20.536 8.227 13.138 1.00 95.19 160 PRO A O 1
ATOM 1278 N N . LYS A 1 161 ? -19.828 6.491 14.378 1.00 94.50 161 LYS A N 1
ATOM 1279 C CA . LYS A 1 161 ? -19.381 7.294 15.534 1.00 94.50 161 LYS A CA 1
ATOM 1280 C C . LYS A 1 161 ? -17.898 7.667 15.521 1.00 94.50 161 LYS A C 1
ATOM 1282 O O . LYS A 1 161 ? -17.526 8.618 16.190 1.00 94.50 161 LYS A O 1
ATOM 1287 N N . HIS A 1 162 ? -17.058 6.892 14.833 1.00 93.94 162 HIS A N 1
ATOM 1288 C CA . HIS A 1 162 ? -15.593 7.039 14.903 1.00 93.94 162 HIS A CA 1
ATOM 1289 C C . HIS A 1 162 ? -14.993 7.527 13.578 1.00 93.94 162 HIS A C 1
ATOM 1291 O O . HIS A 1 162 ? -13.799 7.768 13.490 1.00 93.94 162 HIS A O 1
ATOM 1297 N N . GLY A 1 163 ? -15.807 7.692 12.534 1.00 95.00 163 GLY A N 1
ATOM 1298 C CA . GLY A 1 163 ? -15.333 8.138 11.233 1.00 95.00 163 GLY A CA 1
ATOM 1299 C C . GLY A 1 163 ? -14.594 7.039 10.472 1.00 95.00 163 GLY A C 1
ATOM 1300 O O . GLY A 1 163 ? -14.937 5.856 10.556 1.00 95.00 163 GLY A O 1
ATOM 1301 N N . GLN A 1 164 ? -13.619 7.455 9.668 1.00 97.12 164 GLN A N 1
ATOM 1302 C CA . GLN A 1 164 ? -12.900 6.594 8.737 1.00 97.12 164 GLN A CA 1
ATOM 1303 C C . GLN A 1 164 ? -11.470 6.327 9.209 1.00 97.12 164 GLN A C 1
ATOM 1305 O O . GLN A 1 164 ? -10.748 7.251 9.573 1.00 97.12 164 GLN A O 1
ATOM 1310 N N . VAL A 1 165 ? -11.050 5.066 9.119 1.00 98.19 165 VAL A N 1
ATOM 1311 C CA . VAL A 1 165 ? -9.674 4.622 9.358 1.00 98.19 165 VAL A CA 1
ATOM 1312 C C . VAL A 1 165 ? -9.208 3.778 8.182 1.00 98.19 165 VAL A C 1
ATOM 1314 O O . VAL A 1 165 ? -9.903 2.863 7.740 1.00 98.19 165 VAL A O 1
ATOM 1317 N N . TYR A 1 166 ? -8.024 4.073 7.661 1.00 98.31 166 TYR A N 1
ATOM 1318 C CA . TYR A 1 166 ? -7.410 3.278 6.604 1.00 98.31 166 TYR A CA 1
ATOM 1319 C C . TYR A 1 166 ? -6.665 2.072 7.172 1.00 98.31 166 TYR A C 1
ATOM 1321 O O . TYR A 1 166 ? -6.147 2.117 8.282 1.00 98.31 166 TYR A O 1
ATOM 1329 N N . LEU A 1 167 ? -6.571 0.992 6.400 1.00 97.88 167 LEU A N 1
ATOM 1330 C CA . LEU A 1 167 ? -5.761 -0.173 6.749 1.00 97.88 167 LEU A CA 1
ATOM 1331 C C . LEU A 1 167 ? -4.926 -0.623 5.552 1.00 97.88 167 LEU A C 1
ATOM 1333 O O . LEU A 1 167 ? -5.452 -0.890 4.471 1.00 97.88 167 LEU A O 1
ATOM 1337 N N . GLU A 1 168 ? -3.623 -0.765 5.768 1.00 95.50 168 GLU A N 1
ATOM 1338 C CA . GLU A 1 168 ? -2.686 -1.391 4.839 1.00 95.50 168 GLU A CA 1
ATOM 1339 C C . GLU A 1 168 ? -2.187 -2.727 5.417 1.00 95.50 168 GLU A C 1
ATOM 1341 O O . GLU A 1 168 ? -1.629 -2.798 6.513 1.00 95.50 168 GLU A O 1
ATOM 1346 N N . VAL A 1 169 ? -2.389 -3.812 4.669 1.00 94.31 169 VAL A N 1
ATOM 1347 C CA . VAL A 1 169 ? -1.942 -5.162 5.011 1.00 94.31 169 VAL A CA 1
ATOM 1348 C C . VAL A 1 169 ? -0.533 -5.389 4.465 1.00 94.31 169 VAL A C 1
ATOM 1350 O O . VAL A 1 169 ? -0.280 -5.389 3.259 1.00 94.31 169 VAL A O 1
ATOM 1353 N N . MET A 1 170 ? 0.412 -5.634 5.374 1.00 88.88 170 MET A N 1
ATOM 1354 C CA . MET A 1 170 ? 1.839 -5.758 5.079 1.00 88.88 170 MET A CA 1
ATOM 1355 C C . MET A 1 170 ? 2.405 -7.172 5.301 1.00 88.88 170 MET A C 1
ATOM 1357 O O . MET A 1 170 ? 3.578 -7.332 5.627 1.00 88.88 170 MET A O 1
ATOM 1361 N N . GLY A 1 171 ? 1.619 -8.234 5.089 1.00 74.38 171 GLY A N 1
ATOM 1362 C CA . GLY A 1 171 ? 2.024 -9.619 5.409 1.00 74.38 171 GLY A CA 1
ATOM 1363 C C . GLY A 1 171 ? 3.282 -10.143 4.715 1.00 74.38 171 GLY A C 1
ATOM 1364 O O . GLY A 1 171 ? 3.999 -10.994 5.242 1.00 74.38 171 GLY A O 1
ATOM 1365 N N . HIS A 1 172 ? 3.569 -9.602 3.536 1.00 70.44 172 HIS A N 1
ATOM 1366 C CA . HIS A 1 172 ? 4.627 -10.066 2.651 1.00 70.44 172 HIS A CA 1
ATOM 1367 C C . HIS A 1 172 ? 5.681 -8.983 2.368 1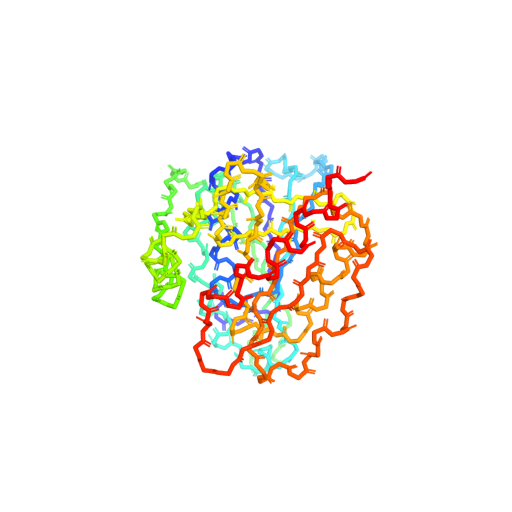.00 70.44 172 HIS A C 1
ATOM 1369 O O . HIS A 1 172 ? 6.497 -9.128 1.464 1.00 70.44 172 HIS A O 1
ATOM 1375 N N . TRP A 1 173 ? 5.715 -7.884 3.102 1.00 77.44 173 TRP A N 1
ATOM 1376 C CA . TRP A 1 173 ? 6.621 -6.787 2.759 1.00 77.44 173 TRP A CA 1
ATOM 1377 C C . TRP A 1 173 ? 8.060 -7.018 3.234 1.00 77.44 173 TRP A C 1
ATOM 1379 O O . TRP A 1 173 ? 8.366 -8.020 3.875 1.00 77.44 173 TRP A O 1
ATOM 1389 N N . SER A 1 174 ? 8.979 -6.127 2.857 1.00 80.56 174 SER A N 1
ATOM 1390 C CA . SER A 1 174 ? 10.297 -6.056 3.492 1.00 80.56 174 SER A CA 1
ATOM 1391 C C . SER A 1 174 ? 10.214 -5.216 4.766 1.00 80.56 174 SER A C 1
ATOM 1393 O O . SER A 1 174 ? 9.347 -4.351 4.897 1.00 80.56 174 SER A O 1
ATOM 1395 N N . ARG A 1 175 ? 11.153 -5.429 5.692 1.00 86.81 175 ARG A N 1
ATOM 1396 C CA . ARG A 1 175 ? 11.280 -4.594 6.894 1.00 86.81 175 ARG A CA 1
ATOM 1397 C C . ARG A 1 175 ? 11.465 -3.113 6.537 1.00 86.81 175 ARG A C 1
ATOM 1399 O O . ARG A 1 175 ? 10.833 -2.262 7.147 1.00 86.81 175 ARG A O 1
ATOM 1406 N N . ASP A 1 176 ? 12.245 -2.815 5.498 1.00 83.56 176 ASP A N 1
ATOM 1407 C CA . ASP A 1 176 ? 12.467 -1.442 5.018 1.00 83.56 176 ASP A CA 1
ATOM 1408 C C . ASP A 1 176 ? 11.175 -0.760 4.560 1.00 83.56 176 ASP A C 1
ATOM 1410 O O . ASP A 1 176 ? 11.023 0.450 4.696 1.00 83.56 176 ASP A O 1
ATOM 1414 N N . ALA A 1 177 ? 10.227 -1.513 4.000 1.00 84.25 177 ALA A N 1
ATOM 1415 C CA . ALA A 1 177 ? 8.953 -0.938 3.597 1.00 84.25 177 ALA A CA 1
ATOM 1416 C C . ALA A 1 177 ? 8.061 -0.597 4.795 1.00 84.25 177 ALA A C 1
ATOM 1418 O O . ALA A 1 177 ? 7.361 0.409 4.750 1.00 84.25 177 ALA A O 1
ATOM 1419 N N . VAL A 1 178 ? 8.119 -1.390 5.870 1.00 90.75 178 VAL A N 1
ATOM 1420 C CA . VAL A 1 178 ? 7.440 -1.058 7.133 1.00 90.75 178 VAL A CA 1
ATOM 1421 C C . VAL A 1 178 ? 7.990 0.245 7.700 1.00 90.75 178 VAL A C 1
ATOM 1423 O O . VAL A 1 178 ? 7.216 1.133 8.038 1.00 90.75 178 VAL A O 1
ATOM 1426 N N . TRP A 1 179 ? 9.316 0.399 7.738 1.00 90.94 179 TRP A N 1
ATOM 1427 C CA . TRP A 1 179 ? 9.935 1.624 8.244 1.00 90.94 179 TRP A CA 1
ATOM 1428 C C . TRP A 1 179 ? 9.552 2.865 7.440 1.00 90.94 179 TRP A C 1
ATOM 1430 O O . TRP A 1 179 ? 9.267 3.889 8.042 1.00 90.94 179 TRP A O 1
ATOM 1440 N N . ARG A 1 180 ? 9.409 2.760 6.112 1.00 89.50 180 ARG A N 1
ATOM 1441 C CA . ARG A 1 180 ? 8.875 3.867 5.298 1.00 89.50 180 ARG A CA 1
ATOM 1442 C C . ARG A 1 180 ? 7.436 4.252 5.663 1.00 89.50 180 ARG A C 1
ATOM 1444 O O . ARG A 1 180 ? 7.059 5.406 5.512 1.00 89.50 180 ARG A O 1
ATOM 1451 N N . ARG A 1 181 ? 6.601 3.306 6.110 1.00 92.56 181 ARG A N 1
ATOM 1452 C CA . ARG A 1 181 ? 5.236 3.605 6.589 1.00 92.56 181 ARG A CA 1
ATOM 1453 C C . ARG A 1 181 ? 5.232 4.254 7.964 1.00 92.56 181 ARG A C 1
ATOM 1455 O O . ARG A 1 181 ? 4.447 5.167 8.192 1.00 92.56 181 ARG A O 1
ATOM 1462 N N . ILE A 1 182 ? 6.128 3.813 8.841 1.00 94.75 182 ILE A N 1
ATOM 1463 C CA . ILE A 1 182 ? 6.349 4.444 10.144 1.00 94.75 182 ILE A CA 1
ATOM 1464 C C . ILE A 1 182 ? 6.811 5.892 9.943 1.00 94.75 182 ILE A C 1
ATOM 1466 O O . ILE A 1 182 ? 6.196 6.795 10.497 1.00 94.75 182 ILE A O 1
ATOM 1470 N N . GLU A 1 183 ? 7.805 6.114 9.081 1.00 94.06 183 GLU A N 1
ATOM 1471 C CA . GLU A 1 183 ? 8.303 7.447 8.727 1.00 94.06 183 GLU A CA 1
ATOM 1472 C C . GLU A 1 183 ? 7.186 8.339 8.171 1.00 94.06 183 GLU A C 1
ATOM 1474 O O . GLU A 1 183 ? 7.004 9.446 8.659 1.00 94.06 183 GLU A O 1
ATOM 1479 N N . LEU A 1 184 ? 6.357 7.837 7.245 1.00 93.88 184 LEU A N 1
ATOM 1480 C CA . LEU A 1 184 ? 5.201 8.586 6.732 1.00 93.88 184 LEU A CA 1
ATOM 1481 C C . LEU A 1 184 ? 4.271 9.083 7.845 1.00 93.88 184 LEU A C 1
ATOM 1483 O O . LEU A 1 184 ? 3.831 10.229 7.811 1.00 93.88 184 LEU A O 1
ATOM 1487 N N . VAL A 1 185 ? 3.966 8.237 8.830 1.00 95.25 185 VAL A N 1
ATOM 1488 C CA . VAL A 1 185 ? 3.117 8.641 9.956 1.00 95.25 185 VAL A CA 1
ATOM 1489 C C . VAL A 1 185 ? 3.832 9.642 10.861 1.00 95.25 185 VAL A C 1
ATOM 1491 O O . VAL A 1 185 ? 3.245 10.664 11.211 1.00 95.25 185 VAL A O 1
ATOM 1494 N N . GLN A 1 186 ? 5.090 9.381 11.212 1.00 94.81 186 GLN A N 1
ATOM 1495 C CA . GLN A 1 186 ? 5.885 10.251 12.084 1.00 94.81 186 GLN A CA 1
ATOM 1496 C C . GLN A 1 186 ? 6.125 11.633 11.470 1.00 94.81 186 GLN A C 1
ATOM 1498 O O . GLN A 1 186 ? 6.168 12.627 12.188 1.00 94.81 186 GLN A O 1
ATOM 1503 N N . SER A 1 187 ? 6.221 11.710 10.143 1.00 94.56 187 SER A N 1
ATOM 1504 C CA . SER A 1 187 ? 6.339 12.960 9.394 1.00 94.56 187 SER A CA 1
ATOM 1505 C C . SER A 1 187 ? 5.008 13.704 9.213 1.00 94.56 187 SER A C 1
ATOM 1507 O O . SER A 1 187 ? 4.993 14.752 8.571 1.00 94.56 187 SER A O 1
ATOM 1509 N N . GLY A 1 188 ? 3.902 13.209 9.782 1.00 92.69 188 GLY A N 1
ATOM 1510 C CA . GLY A 1 188 ? 2.645 13.955 9.864 1.00 92.69 188 GLY A CA 1
ATOM 1511 C C . GLY A 1 188 ? 1.576 13.557 8.850 1.00 92.69 188 GLY A C 1
ATOM 1512 O O . GLY A 1 188 ? 0.797 14.410 8.426 1.00 92.69 188 GLY A O 1
ATOM 1513 N N . LEU A 1 189 ? 1.493 12.279 8.460 1.00 92.44 189 LEU A N 1
ATOM 1514 C CA . LEU A 1 189 ? 0.335 11.787 7.708 1.00 92.44 189 LEU A CA 1
ATOM 1515 C C . LEU A 1 189 ? -0.962 12.102 8.479 1.00 92.44 189 LEU A C 1
ATOM 1517 O O . LEU A 1 189 ? -1.173 11.643 9.602 1.00 92.44 189 LEU A O 1
ATOM 1521 N N . SER A 1 190 ? -1.830 12.909 7.872 1.00 89.00 190 SER A N 1
ATOM 1522 C CA . SER A 1 190 ? -2.966 13.542 8.555 1.00 89.00 190 SER A CA 1
ATOM 1523 C C . SER A 1 190 ? -4.187 12.641 8.737 1.00 89.00 190 SER A C 1
ATOM 1525 O O . SER A 1 190 ? -5.136 13.034 9.409 1.00 89.00 190 SER A O 1
ATOM 1527 N N . VAL A 1 191 ? -4.186 11.447 8.143 1.00 94.00 191 VAL A N 1
ATOM 1528 C CA . VAL A 1 191 ? -5.331 10.534 8.178 1.00 94.00 191 VAL A CA 1
ATOM 1529 C C . VAL A 1 191 ? -5.120 9.393 9.179 1.00 94.00 191 VAL A C 1
ATOM 1531 O O . VAL A 1 191 ? -4.005 8.874 9.270 1.00 94.00 191 VAL A O 1
ATOM 1534 N N . PRO A 1 192 ? -6.184 8.940 9.868 1.00 96.69 192 PRO A N 1
ATOM 1535 C CA . PRO A 1 192 ? -6.146 7.738 10.696 1.00 96.69 192 PRO A CA 1
ATOM 1536 C C . PRO A 1 192 ? -5.765 6.509 9.861 1.00 96.69 192 PRO A C 1
ATOM 1538 O O . PRO A 1 192 ? -6.463 6.175 8.896 1.00 96.69 192 PRO A O 1
ATOM 1541 N N . ILE A 1 193 ? -4.686 5.806 10.218 1.00 97.62 193 ILE A N 1
ATOM 1542 C CA . ILE A 1 193 ? -4.236 4.627 9.465 1.00 97.62 193 ILE A CA 1
ATOM 1543 C C . ILE A 1 193 ? -3.668 3.502 10.337 1.00 97.62 193 ILE A C 1
ATOM 1545 O O . ILE A 1 193 ? -2.976 3.709 11.327 1.00 97.62 193 ILE A O 1
ATOM 1549 N N . LEU A 1 194 ? -3.925 2.268 9.925 1.00 97.88 194 LEU A N 1
ATOM 1550 C CA . LEU A 1 194 ? -3.363 1.059 10.501 1.00 97.88 194 LEU A CA 1
ATOM 1551 C C . LEU A 1 194 ? -2.442 0.357 9.508 1.00 97.88 194 LEU A C 1
ATOM 1553 O O . LEU A 1 194 ? -2.745 0.270 8.316 1.00 97.88 194 LEU A O 1
ATOM 1557 N N . PHE A 1 195 ? -1.374 -0.250 10.022 1.00 97.12 195 PHE A N 1
ATOM 1558 C CA . PHE A 1 195 ? -0.535 -1.175 9.263 1.00 97.12 195 PHE A CA 1
ATOM 1559 C C . PHE A 1 195 ? -0.568 -2.561 9.909 1.00 97.12 195 PHE A C 1
ATOM 1561 O O . PHE A 1 195 ? -0.044 -2.756 11.006 1.00 97.12 195 PHE A O 1
ATOM 1568 N N . ALA A 1 196 ? -1.179 -3.540 9.236 1.00 96.88 196 ALA A N 1
ATOM 1569 C CA . ALA A 1 196 ? -1.207 -4.924 9.706 1.00 96.88 196 ALA A CA 1
ATOM 1570 C C . ALA A 1 196 ? 0.071 -5.658 9.281 1.00 96.88 196 ALA A C 1
ATOM 1572 O O . ALA A 1 196 ? 0.271 -5.951 8.101 1.00 96.88 196 ALA A O 1
ATOM 1573 N N . LEU A 1 197 ? 0.940 -5.980 10.236 1.00 95.12 197 LEU A N 1
ATOM 1574 C CA . LEU A 1 197 ? 2.268 -6.545 10.000 1.00 95.12 197 LEU A CA 1
ATOM 1575 C C . LEU A 1 197 ? 2.321 -8.022 10.402 1.00 95.12 197 LEU A C 1
ATOM 1577 O O . LEU A 1 197 ? 1.912 -8.390 11.498 1.00 95.12 197 LEU A O 1
ATOM 1581 N N . SER A 1 198 ? 2.904 -8.873 9.560 1.00 92.88 198 SER A N 1
ATOM 1582 C CA . SER A 1 198 ? 3.229 -10.247 9.967 1.00 92.88 198 SER A CA 1
ATOM 1583 C C . SER A 1 198 ? 4.371 -10.242 10.991 1.00 92.88 198 SER A C 1
ATOM 1585 O O . SER A 1 198 ? 5.389 -9.579 10.775 1.00 92.88 198 SER A O 1
ATOM 1587 N N . GLU A 1 199 ? 4.266 -11.055 12.049 1.00 93.19 199 GLU A N 1
ATOM 1588 C CA . GLU A 1 199 ? 5.305 -11.218 13.086 1.00 93.19 199 GLU A CA 1
ATOM 1589 C C . GLU A 1 199 ? 6.696 -11.547 12.509 1.00 93.19 199 GLU A C 1
ATOM 1591 O O . GLU A 1 199 ? 7.732 -11.204 13.081 1.00 93.19 199 GLU A O 1
ATOM 1596 N N . ARG A 1 200 ? 6.738 -12.163 11.318 1.00 90.88 200 ARG A N 1
ATOM 1597 C CA . ARG A 1 200 ? 7.978 -12.542 10.623 1.00 90.88 200 ARG A CA 1
ATOM 1598 C C . ARG A 1 200 ? 8.852 -11.340 10.258 1.00 90.88 200 ARG A C 1
ATOM 1600 O O . ARG A 1 200 ? 10.043 -11.522 10.017 1.00 90.88 200 ARG A O 1
ATOM 1607 N N . LEU A 1 201 ? 8.280 -10.136 10.214 1.00 89.56 201 LEU A N 1
ATOM 1608 C CA . LEU A 1 201 ? 9.001 -8.892 9.934 1.00 89.56 201 LEU A CA 1
ATOM 1609 C C . LEU A 1 201 ? 9.837 -8.409 11.122 1.00 89.56 201 LEU A C 1
ATOM 1611 O O . LEU A 1 201 ? 10.719 -7.573 10.922 1.00 89.56 201 LEU A O 1
ATOM 1615 N N . ARG A 1 202 ? 9.604 -8.960 12.325 1.00 91.00 202 ARG A N 1
ATOM 1616 C CA . ARG A 1 202 ? 10.322 -8.610 13.562 1.00 91.00 202 ARG A CA 1
ATOM 1617 C C . ARG A 1 202 ? 10.303 -7.100 13.834 1.00 91.00 202 ARG A C 1
ATOM 1619 O O . ARG A 1 202 ? 11.324 -6.509 14.183 1.00 91.00 202 ARG A O 1
ATOM 1626 N N . VAL A 1 203 ? 9.145 -6.483 13.609 1.00 93.06 203 VAL A N 1
ATOM 1627 C CA . VAL A 1 203 ? 8.848 -5.097 13.982 1.00 93.06 203 VAL A CA 1
ATOM 1628 C C . VAL A 1 203 ? 7.766 -5.157 15.047 1.00 93.06 203 VAL A C 1
ATOM 1630 O O . VAL A 1 203 ? 6.735 -5.794 14.835 1.00 93.06 203 VAL A O 1
ATOM 1633 N N . ASP A 1 204 ? 8.043 -4.547 16.193 1.00 92.25 204 ASP A N 1
ATOM 1634 C CA . ASP A 1 204 ? 7.115 -4.505 17.316 1.00 92.25 204 ASP A CA 1
ATOM 1635 C C . ASP A 1 204 ? 6.039 -3.433 17.100 1.00 92.25 204 ASP A C 1
ATOM 1637 O O . ASP A 1 204 ? 6.285 -2.437 16.418 1.00 92.25 204 ASP A O 1
ATOM 1641 N N . ALA A 1 205 ? 4.857 -3.613 17.692 1.00 92.31 205 ALA A N 1
ATOM 1642 C CA . ALA A 1 205 ? 3.789 -2.623 17.589 1.00 92.31 205 ALA A CA 1
ATOM 1643 C C . ALA A 1 205 ? 4.181 -1.266 18.204 1.00 92.31 205 ALA A C 1
ATOM 1645 O O . ALA A 1 205 ? 3.757 -0.227 17.707 1.00 92.31 205 ALA A O 1
ATOM 1646 N N . SER A 1 206 ? 5.039 -1.281 19.230 1.00 92.69 206 SER A N 1
ATOM 1647 C CA . SER A 1 206 ? 5.595 -0.091 19.891 1.00 92.69 206 SER A CA 1
ATOM 1648 C C . SER A 1 206 ? 6.578 0.713 19.033 1.00 92.69 206 SER A C 1
ATOM 1650 O O . SER A 1 206 ? 6.949 1.820 19.416 1.00 92.69 206 SER A O 1
ATOM 1652 N N . ALA A 1 207 ? 6.988 0.201 17.864 1.00 94.19 207 ALA A N 1
ATOM 1653 C CA . ALA A 1 207 ? 7.860 0.933 16.943 1.00 94.19 207 ALA A CA 1
ATOM 1654 C 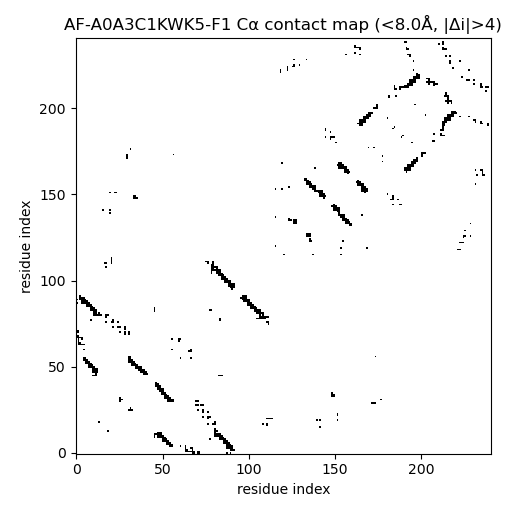C . ALA A 1 207 ? 7.211 2.211 16.383 1.00 94.19 207 ALA A C 1
ATOM 1656 O O . ALA A 1 207 ? 7.926 3.095 15.915 1.00 94.19 207 ALA A O 1
ATOM 1657 N N . LEU A 1 208 ? 5.878 2.306 16.431 1.00 93.75 208 LEU A N 1
ATOM 1658 C CA . LEU A 1 208 ? 5.136 3.531 16.163 1.00 93.75 208 LEU A CA 1
ATOM 1659 C C . LEU A 1 208 ? 4.427 3.972 17.455 1.00 93.75 208 LEU A C 1
ATOM 1661 O O . LEU A 1 208 ? 3.477 3.303 17.873 1.00 93.75 208 LEU A O 1
ATOM 1665 N N . PRO A 1 209 ? 4.882 5.062 18.096 1.00 89.06 209 PRO A N 1
ATOM 1666 C CA . PRO A 1 209 ? 4.261 5.585 19.308 1.00 89.06 209 PRO A CA 1
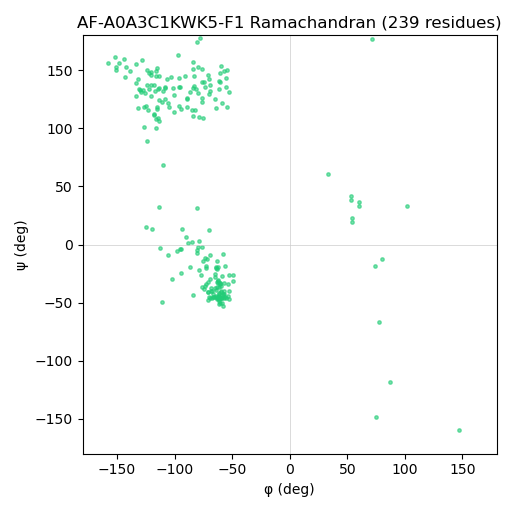ATOM 1667 C C . PRO A 1 209 ? 2.791 5.993 19.110 1.00 89.06 209 PRO A C 1
ATOM 1669 O O . PRO A 1 209 ? 2.342 6.304 18.005 1.00 89.06 209 PRO A O 1
ATOM 1672 N N . SER A 1 210 ? 2.012 5.956 20.194 1.00 86.38 210 SER A N 1
ATOM 1673 C CA . SER A 1 210 ? 0.553 6.140 20.167 1.00 86.38 210 SER A CA 1
ATOM 1674 C C . SER A 1 210 ? 0.082 7.596 20.072 1.00 86.38 210 SER A C 1
ATOM 1676 O O . SER A 1 210 ? -1.118 7.842 20.032 1.00 86.38 210 SER A O 1
ATOM 1678 N N . ASP A 1 211 ? 0.982 8.566 20.056 1.00 87.25 211 ASP A N 1
ATOM 1679 C CA . ASP A 1 211 ? 0.694 9.996 19.881 1.00 87.25 211 ASP A CA 1
ATOM 1680 C C . ASP A 1 211 ? 0.488 10.398 18.409 1.00 87.25 211 ASP A C 1
ATOM 1682 O O . ASP A 1 211 ? 0.094 11.526 18.124 1.00 87.25 211 ASP A O 1
ATOM 1686 N N . HIS A 1 212 ? 0.684 9.473 17.468 1.00 90.38 212 HIS A N 1
ATOM 1687 C CA . HIS A 1 212 ? 0.440 9.708 16.049 1.00 90.38 212 HIS A CA 1
ATOM 1688 C C . HIS A 1 212 ? -0.935 9.205 15.566 1.00 90.38 212 HIS A C 1
ATOM 1690 O O . HIS A 1 212 ? -1.544 8.309 16.155 1.00 90.38 212 HIS A O 1
ATOM 1696 N N . ASN A 1 213 ? -1.361 9.687 14.390 1.00 92.69 213 ASN A N 1
ATOM 1697 C CA . ASN A 1 213 ? -2.555 9.229 13.654 1.00 92.69 213 ASN A CA 1
ATOM 1698 C C . ASN A 1 213 ? -2.418 7.817 13.049 1.00 92.69 213 ASN A C 1
ATOM 1700 O O . ASN A 1 213 ? -3.219 7.409 12.208 1.00 92.69 213 ASN A O 1
ATOM 1704 N N . GLY A 1 214 ? -1.396 7.059 13.448 1.00 96.06 214 GLY A N 1
ATOM 1705 C CA . GLY A 1 214 ? -1.154 5.712 12.959 1.00 96.06 214 GLY A CA 1
ATOM 1706 C C . GLY A 1 214 ? -0.975 4.693 14.075 1.00 96.06 214 GLY A C 1
ATOM 1707 O O . GLY A 1 214 ? -0.638 5.036 15.208 1.00 96.06 214 GLY A O 1
ATOM 1708 N N . ALA A 1 215 ? -1.181 3.418 13.751 1.00 97.19 215 ALA A N 1
ATOM 1709 C CA . ALA A 1 215 ? -0.818 2.312 14.631 1.00 97.19 215 ALA A CA 1
ATOM 1710 C C . ALA A 1 215 ? -0.416 1.054 13.851 1.00 97.19 215 ALA A C 1
ATOM 1712 O O . ALA A 1 215 ? -0.822 0.833 12.708 1.00 97.19 215 ALA A O 1
ATOM 1713 N N . LEU A 1 216 ? 0.378 0.202 14.499 1.00 97.00 216 LEU A N 1
ATOM 1714 C CA . LEU A 1 216 ? 0.794 -1.092 13.966 1.00 97.00 216 LEU A CA 1
ATOM 1715 C C . LEU A 1 216 ? -0.029 -2.216 14.605 1.00 97.00 216 LEU A C 1
ATOM 1717 O O . LEU A 1 216 ? -0.195 -2.270 15.823 1.00 97.00 216 LEU A O 1
ATOM 1721 N N . VAL A 1 217 ? -0.507 -3.150 13.784 1.00 97.00 217 VAL A N 1
ATOM 1722 C CA . VAL A 1 217 ? -1.223 -4.353 14.228 1.00 97.00 217 VAL A CA 1
ATOM 1723 C C . VAL A 1 217 ? -0.402 -5.576 13.840 1.00 97.00 217 VAL A C 1
ATOM 1725 O O . VAL A 1 217 ? -0.419 -6.007 12.689 1.00 97.00 217 VAL A O 1
ATOM 1728 N N . VAL A 1 218 ? 0.340 -6.142 14.790 1.00 96.00 218 VAL A N 1
ATOM 1729 C CA . VAL A 1 218 ? 1.150 -7.343 14.536 1.00 96.00 218 VAL A CA 1
ATOM 1730 C C . VAL A 1 218 ? 0.273 -8.593 14.615 1.00 96.00 218 VAL A C 1
ATOM 1732 O O . VAL A 1 218 ? -0.508 -8.745 15.553 1.00 96.00 218 VAL A O 1
ATOM 1735 N N . TYR A 1 219 ? 0.401 -9.498 13.644 1.00 94.81 219 TYR A N 1
ATOM 1736 C CA . TYR A 1 219 ? -0.364 -10.743 13.589 1.00 94.81 219 TYR A CA 1
ATOM 1737 C C . TYR A 1 219 ? 0.502 -11.970 13.280 1.00 94.81 219 TYR A C 1
ATOM 1739 O O . TYR A 1 219 ? 1.554 -11.889 12.636 1.00 94.81 219 TYR A O 1
ATOM 1747 N N . LYS A 1 220 ? 0.008 -13.138 13.707 1.00 93.19 220 LYS A N 1
ATOM 1748 C CA . LYS A 1 220 ? 0.623 -14.448 13.485 1.00 93.19 220 LYS A CA 1
ATOM 1749 C C . LYS A 1 220 ? -0.285 -15.319 12.627 1.00 93.19 220 LYS A C 1
ATOM 1751 O O . LYS A 1 220 ? -1.309 -15.811 13.087 1.00 93.19 220 LYS A O 1
ATOM 1756 N N . GLY A 1 221 ? 0.106 -15.535 11.375 1.00 90.94 221 GLY A N 1
ATOM 1757 C CA . GLY A 1 221 ? -0.646 -16.369 10.434 1.00 90.94 221 GLY A CA 1
ATOM 1758 C C . GLY A 1 221 ? -1.876 -15.667 9.857 1.00 90.94 221 GLY A C 1
ATOM 1759 O O . GLY A 1 221 ? -1.879 -15.375 8.666 1.00 90.94 221 GLY A O 1
ATOM 1760 N N . VAL A 1 222 ? -2.886 -15.379 10.683 1.00 92.81 222 VAL A N 1
ATOM 1761 C CA . VAL A 1 222 ? -4.159 -14.758 10.270 1.00 92.81 222 VAL A CA 1
ATOM 1762 C C . VAL A 1 222 ? -4.330 -13.390 10.931 1.00 92.81 222 VAL A C 1
ATOM 1764 O O . VAL A 1 222 ? -3.915 -13.185 12.070 1.00 92.81 222 VAL A O 1
ATOM 1767 N N . ILE A 1 223 ? -4.945 -12.450 10.211 1.00 96.12 223 ILE A N 1
ATOM 1768 C CA . ILE A 1 223 ? -5.291 -11.124 10.727 1.00 96.12 223 ILE A CA 1
ATOM 1769 C C . ILE A 1 223 ? -6.636 -11.224 11.445 1.00 96.12 223 ILE A C 1
ATOM 1771 O O . ILE A 1 223 ? -7.655 -11.509 10.824 1.00 96.12 223 ILE A O 1
ATOM 1775 N N . HIS A 1 224 ? -6.656 -10.990 12.755 1.00 96.62 224 HIS A N 1
ATOM 1776 C CA . HIS A 1 224 ? -7.890 -11.068 13.534 1.00 96.62 224 HIS A CA 1
ATOM 1777 C C . HIS A 1 224 ? -8.697 -9.768 13.432 1.00 96.62 224 HIS A C 1
ATOM 1779 O O . HIS A 1 224 ? -8.270 -8.731 13.940 1.00 96.62 224 HIS A O 1
ATOM 1785 N N . ALA A 1 225 ? -9.893 -9.844 12.840 1.00 97.81 225 ALA A N 1
ATOM 1786 C CA . ALA A 1 225 ? -10.784 -8.701 12.631 1.00 97.81 225 ALA A CA 1
ATOM 1787 C C . ALA A 1 225 ? -11.067 -7.904 13.917 1.00 97.81 225 ALA A C 1
ATOM 1789 O O . ALA A 1 225 ? -10.906 -6.688 13.923 1.00 97.81 225 ALA A O 1
ATOM 1790 N N . ARG A 1 226 ? -11.388 -8.574 15.037 1.00 97.06 226 ARG A N 1
ATOM 1791 C CA . ARG A 1 226 ? -11.624 -7.894 16.329 1.00 97.06 226 ARG A CA 1
ATOM 1792 C C . ARG A 1 226 ? -10.435 -7.043 16.763 1.00 97.06 226 ARG A C 1
ATOM 1794 O O . ARG A 1 226 ? -10.613 -5.883 17.113 1.00 97.06 226 ARG A O 1
ATOM 1801 N N . ARG A 1 227 ? -9.220 -7.588 16.649 1.00 97.25 227 ARG A N 1
ATOM 1802 C CA . ARG A 1 227 ? -8.002 -6.866 17.020 1.00 97.25 227 ARG A CA 1
ATOM 1803 C C . ARG A 1 227 ? -7.772 -5.642 16.136 1.00 97.25 227 ARG A C 1
ATOM 1805 O O . ARG A 1 227 ? -7.348 -4.606 16.632 1.00 97.25 227 ARG A O 1
ATOM 1812 N N . VAL A 1 228 ? -8.049 -5.751 14.837 1.00 97.81 228 VAL A N 1
ATOM 1813 C CA . VAL A 1 228 ? -7.972 -4.609 13.913 1.00 97.81 228 VAL A CA 1
ATOM 1814 C C . VAL A 1 228 ? -8.950 -3.511 14.332 1.00 97.81 228 VAL A C 1
ATOM 1816 O O . VAL A 1 228 ? -8.550 -2.354 14.393 1.00 97.81 228 VAL A O 1
ATOM 1819 N N . LEU A 1 229 ? -10.198 -3.863 14.658 1.00 98.00 229 LEU A N 1
ATOM 1820 C CA . LEU A 1 229 ? -11.224 -2.888 15.036 1.00 98.00 229 LEU A CA 1
ATOM 1821 C C . LEU A 1 229 ? -10.935 -2.201 16.377 1.00 98.00 229 LEU A C 1
ATOM 1823 O O . LEU A 1 229 ? -11.093 -0.988 16.465 1.00 98.00 229 LEU A O 1
ATOM 1827 N N . GLU A 1 230 ? -10.440 -2.934 17.379 1.00 96.19 230 GLU A N 1
ATOM 1828 C CA . GLU A 1 230 ? -9.991 -2.353 18.658 1.00 96.19 230 GLU A CA 1
ATOM 1829 C C . GLU A 1 230 ? -8.940 -1.253 18.442 1.00 96.19 230 GLU A C 1
ATOM 1831 O O . GLU A 1 230 ? -9.014 -0.166 19.016 1.00 96.19 230 GLU A O 1
ATOM 1836 N N . VAL A 1 231 ? -7.945 -1.527 17.590 1.00 96.81 231 VAL A N 1
ATOM 1837 C CA . VAL A 1 231 ? -6.882 -0.559 17.301 1.00 96.81 231 VAL A CA 1
ATOM 1838 C C . VAL A 1 231 ? -7.405 0.574 16.411 1.00 96.81 231 VAL A C 1
ATOM 1840 O O . VAL A 1 231 ? -7.022 1.724 16.621 1.00 96.81 231 VAL A O 1
ATOM 1843 N N . ALA A 1 232 ? -8.308 0.287 15.465 1.00 97.31 232 ALA A N 1
ATOM 1844 C CA . ALA A 1 232 ? -8.935 1.302 14.615 1.00 97.31 232 ALA A CA 1
ATOM 1845 C C . ALA A 1 232 ? -9.698 2.333 15.450 1.00 97.31 232 ALA A C 1
ATOM 1847 O O . ALA A 1 232 ? -9.527 3.532 15.250 1.00 97.31 232 ALA A O 1
ATOM 1848 N N . GLU A 1 233 ? -10.484 1.874 16.421 1.00 95.88 233 GLU A N 1
ATOM 1849 C CA . GLU A 1 233 ? -11.222 2.745 17.330 1.00 95.88 233 GLU A CA 1
ATOM 1850 C C . GLU A 1 233 ? -10.281 3.623 18.166 1.00 95.88 233 GLU A C 1
ATOM 1852 O O . GLU A 1 233 ? -10.474 4.837 18.233 1.00 95.88 233 GLU A O 1
ATOM 1857 N N . SER A 1 234 ? -9.207 3.044 18.715 1.00 93.81 234 SER A N 1
ATOM 1858 C CA . SER A 1 234 ? -8.175 3.801 19.436 1.00 93.81 234 SER A CA 1
ATOM 1859 C C . SER A 1 234 ? -7.531 4.897 18.579 1.00 93.81 234 SER A C 1
ATOM 1861 O O . SER A 1 234 ? -7.286 5.994 19.082 1.00 93.81 234 SER A O 1
ATOM 1863 N N . VAL A 1 235 ? -7.202 4.622 17.310 1.00 94.62 235 VAL A N 1
ATOM 1864 C CA . VAL A 1 235 ? -6.629 5.638 16.405 1.00 94.62 235 VAL A CA 1
ATOM 1865 C C . VAL A 1 235 ? -7.664 6.718 16.096 1.00 94.62 235 VAL A C 1
ATOM 1867 O O . VAL A 1 235 ? -7.364 7.902 16.207 1.00 94.62 235 VAL A O 1
ATOM 1870 N N . ALA A 1 236 ? -8.893 6.325 15.769 1.00 93.19 236 ALA A N 1
ATOM 1871 C CA . ALA A 1 236 ? -9.960 7.250 15.407 1.00 93.19 236 ALA A CA 1
ATOM 1872 C C . ALA A 1 236 ? -10.297 8.264 16.514 1.00 93.19 236 ALA A C 1
ATOM 1874 O O . ALA A 1 236 ? -10.509 9.445 16.238 1.00 93.19 236 ALA A O 1
ATOM 1875 N N . GLN A 1 237 ? -10.323 7.816 17.773 1.00 89.94 237 GLN A N 1
ATOM 1876 C CA . GLN A 1 237 ? -10.581 8.687 18.923 1.00 89.94 237 GLN A CA 1
ATOM 1877 C C . GLN A 1 237 ? -9.475 9.737 19.113 1.00 89.94 237 GLN A C 1
ATOM 1879 O O . GLN A 1 237 ? -9.774 10.891 19.417 1.00 89.94 237 GLN A O 1
ATOM 1884 N N . ARG A 1 238 ? -8.211 9.363 18.873 1.00 85.44 238 ARG A N 1
ATOM 1885 C CA . ARG A 1 238 ? -7.0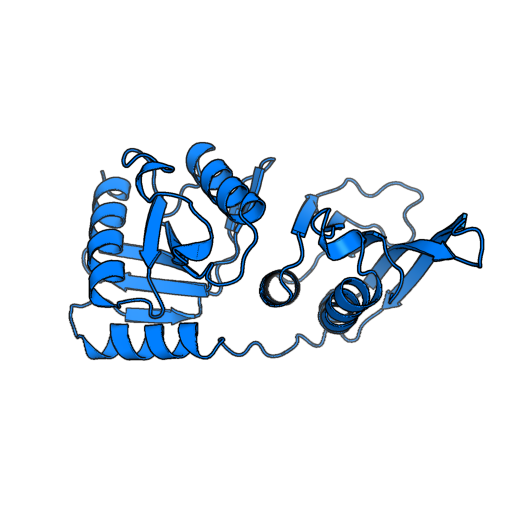62 10.279 18.955 1.00 85.44 238 ARG A CA 1
ATOM 1886 C C . ARG A 1 238 ? -7.099 11.351 17.874 1.00 85.44 238 ARG A C 1
ATOM 1888 O O . ARG A 1 238 ? -6.867 12.509 18.175 1.00 85.44 238 ARG A O 1
ATOM 1895 N N . SER A 1 239 ? -7.432 10.980 16.640 1.00 77.62 239 SER A N 1
ATOM 1896 C CA . SER A 1 239 ? -7.485 11.923 15.514 1.00 77.62 239 SER A CA 1
ATOM 1897 C C . SER A 1 239 ? -8.685 12.878 15.550 1.00 77.62 239 SER A C 1
ATOM 1899 O O . SER A 1 239 ? -8.739 13.812 14.755 1.00 77.62 239 SER A O 1
ATOM 1901 N N . SER A 1 240 ? -9.661 12.624 16.427 1.00 70.00 240 SER A N 1
ATOM 1902 C CA . SER A 1 240 ? -10.836 13.486 16.631 1.00 70.00 240 SER A CA 1
ATOM 1903 C C . SER A 1 240 ? -10.656 14.494 17.777 1.00 70.00 240 SER A C 1
ATOM 1905 O O . SER A 1 240 ? -11.571 15.280 18.021 1.00 70.00 240 SER A O 1
ATOM 1907 N N . SER A 1 241 ? -9.530 14.426 18.499 1.00 55.59 241 SER A N 1
ATOM 1908 C CA . SER A 1 241 ? -9.167 15.309 19.620 1.00 55.59 241 SER A CA 1
ATOM 1909 C C . SER A 1 241 ? -8.223 16.412 19.155 1.00 55.59 241 SER A C 1
ATOM 1911 O O . SER A 1 241 ? -8.367 17.543 19.666 1.00 55.59 241 SER A O 1
#

Secondary structure (DSSP, 8-state):
-TTEEEEEEEE----HHHHHHHHHHHHHTT-EEEEEE-PPPTT-TT---EEEEEE--TTGGGSHHHHHHHHHTTHHHHHTTSEEEEEEEEEETTTTEEEEEEEEEE----PPPP---HHHHHHHHHHHHT-SS-EEEE----EEETTTEEE--SEEEEETTTEEEEEEEETT--HHHHHHHHHHHHTT--S-EEEEEEGGG---GGGS-TTSSEEEEEESSS--HHHHHHHHHHHHHHHT-

Solvent-accessible surface area (backbone atoms only — not comparable to full-atom values): 13183 Å² total; per-residue (Å²): 95,49,47,36,62,38,35,40,37,36,29,35,89,55,53,73,66,27,50,48,43,32,53,50,43,37,54,76,54,62,46,43,71,50,68,45,81,41,81,55,50,98,81,45,93,72,56,26,40,32,40,37,40,42,39,56,57,81,72,44,55,75,44,29,54,63,48,10,46,43,54,55,70,34,46,62,33,54,29,17,34,25,51,33,39,36,41,32,39,28,55,44,74,96,83,49,45,81,41,83,45,78,46,75,48,71,38,86,50,58,63,69,86,84,74,74,54,71,71,57,46,50,40,33,54,51,34,47,72,63,67,76,64,46,41,49,44,79,33,89,59,76,46,75,42,91,100,74,43,76,49,70,38,49,28,34,36,38,27,94,89,55,46,65,30,35,32,31,78,41,69,78,61,56,59,70,59,53,50,54,52,48,48,44,35,75,77,59,43,87,57,33,36,37,38,36,33,34,54,90,57,75,66,62,47,76,79,45,58,83,92,42,32,37,44,51,44,68,29,74,100,59,78,56,42,69,62,52,50,58,52,44,52,57,30,27,57,60,70,75,109

Sequence (241 aa):
MLRATSVQVRFDSPSPDAMRALLRACKFRRLLWTVQRVQADSDDAVGAHWLLTIDGPMSLLRSSTRYGLQLALVLPAIRAMGRFELQAQLRWGRQRKEVRWVLEGKGDSTIPTWRNPDDVQRLIDDINALELGWRARSADALLELPGVGWCVPDLSLNHPKHGQVYLEVMGHWSRDAVWRRIELVQSGLSVPILFALSERLRVDASALPSDHNGALVVYKGVIHARRVLEVAESVAQRSSS

Foldseek 3Di:
DLFFQKKKKFAADFDLLLVLLLVVLCVVLQWDKFKDFDQQDPPNPHRGRMMIITHHDPVVNVVSRSNVVSVVSSVLSSLLRFWMKMWTWGQDDPVRDTDIDIDTDGHPNDRDDDDDDPQLVVLQVLLVVVPPQKHKDADSDWFDDPPLGTDNFGIWIAHPVLGIATEHECAPHALVVVVSVLSCQVVPRLAQYEYEYECVNVDDQPSRPLLTSYTYHYDHPHDNNVSVVVVSSSSSVNSVD

Nearest PDB structures (foldseek):
  8gy8-assembly1_B  TM=6.718E-01  e=1.451E-10  Pyrococcus furiosus DSM 3638
  6p66-assembly2_D  TM=6.329E-01  e=5.614E-11  Archaeoglobus fulgidus DSM 4304
  3mgj-assembly1_A  TM=4.172E-01  e=2.753E-01  Methanocaldococcus jannaschii
  6cvl-assembly1_C  TM=4.587E-01  e=4.171E-01  Escherichia coli K-12
  7bio-assembly1_A  TM=3.955E-01  e=3.290E-01  Streptomyces bottropensis

Mean predicted aligned error: 6.82 Å

Radius of gyration: 19.06 Å; Cα contacts (8 Å, |Δi|>4): 475; chains: 1; bounding box: 53×37×46 Å

pLDDT: mean 85.89, std 11.96, range [44.78, 98.38]